Protein AF-A0A286URE5-F1 (afdb_monomer_lite)

Foldseek 3Di:
DDPPPPPPPVFDKFWFFPLLLLLLLLLCPDPVNVVLVVVLVVVVVDPPDPPDDSVVSVVVNLVSSVVSSLVSLVVLLVLLLVLLLLQLLLEDLVVLVVCCVPQNLASLSVLLVPRDGHDPDDDPDPSNSNDGDPSSVVSCVLCVLFPDSAPLSVSLSVCCSPRVVPDDDDSCPSVVSSQVSQVVLQKGKDDPPPPPPDPPPDPVVVVVVVVVVVVVCLVPPSRNDGIIMMWGHPVCVVPDDGVVSVVCVCSNSVTDGDDPDSVDPDAPSSHPPPRSSVVVVVVSVVVVVVVVCVVPPPPDPDPPVVVVVVVPDPPPPVVVVVVVVVVVVVVVVVVPD

pLDDT: mean 78.87, std 17.43, range [42.75, 97.75]

Sequence (337 aa):
MMSSQFSDDIDVTLPVRPEDLLLASVAYNAPEMRSLDSIIAQREQSTAVTPLPVEILLRIRSNLQQELFKSLAEETSRALVEYESTLVEGLCADCYWWNSDIYGQDVWAWVENGYRGPCSCCVVGDNDPRVPSPERQQVLDLYEDFDISSRAQWIRAYISKKYLRSHTKGHKRAWSFVKETLASFGCEHERKTVPPPKAPTDAAGVIADLKKAQTRNGYATASFGAPVIIRQSASVQDAEDADVTLRRLERELAIKPIPTSPCEAVQPSISSEGSAARFVDKIFKRNACEKHFLSQRVPAKNCFECLKLAASYKPITSRTLIVGAISAMYLVARVVF

Secondary structure (DSSP, 8-state):
-------------EEE-HHHHHHHHHHHTSHHHHHHHHHHHHHHH--S--SS-HHHHHHHHHHHHHHHHHHHHHHHHHHHHHHHHHHHHTS-HHHHHHHHHHH-S-HHHHHHTT--SS------STT-TTS--HHHHHHHHHHTTS---SHHHHHHHHHHHHT--SS---TTHHHHHHHHHHHTTTEEEEE---PPPPPPSSHHHHHHHHHHHHHHTTS---TT-SPEEEEE-TTTTTTS-HHHHHHHHHHHHT--PPPS-TT--PPPSS--TT-HHHHHHHHHHHHHHHHHHHH--S-----HHHHHHHHH-----THHHHHHHHHHHHHHTTT--

Organism: NCBI:txid2282107

Radius of gyration: 26.8 Å; chains: 1; bounding box: 51×78×89 Å

Structure (mmCIF, N/CA/C/O backbone):
data_AF-A0A286URE5-F1
#
_entry.id   AF-A0A286URE5-F1
#
loop_
_atom_site.group_PDB
_atom_site.id
_atom_site.type_symbol
_atom_site.label_atom_id
_atom_site.label_alt_id
_atom_site.label_comp_id
_atom_site.label_asym_id
_atom_site.label_entity_id
_atom_site.label_seq_id
_atom_site.pdbx_PDB_ins_code
_atom_site.Cartn_x
_atom_site.Cartn_y
_atom_site.Cartn_z
_atom_site.occupancy
_atom_site.B_iso_or_equiv
_atom_site.auth_seq_id
_atom_site.auth_comp_id
_atom_site.auth_asym_id
_atom_site.auth_atom_id
_atom_site.pdbx_PDB_model_num
ATOM 1 N N . MET A 1 1 ? 0.194 -38.829 40.014 1.00 47.53 1 MET A N 1
ATOM 2 C CA . MET A 1 1 ? -0.019 -38.841 38.553 1.00 47.53 1 MET A CA 1
ATOM 3 C C . MET A 1 1 ? -0.794 -37.583 38.203 1.00 47.53 1 MET A C 1
ATOM 5 O O . MET A 1 1 ? -2.003 -37.559 38.367 1.00 47.53 1 MET A O 1
ATOM 9 N N . MET A 1 2 ? -0.075 -36.505 37.884 1.00 45.12 2 MET A N 1
ATOM 10 C CA . MET A 1 2 ? -0.657 -35.227 37.475 1.00 45.12 2 MET A CA 1
ATOM 11 C C . MET A 1 2 ? -0.758 -35.230 35.955 1.00 45.12 2 MET A C 1
ATOM 13 O O . MET A 1 2 ? 0.261 -35.198 35.268 1.00 45.12 2 MET A O 1
ATOM 17 N N . SER A 1 3 ? -1.981 -35.324 35.447 1.00 49.19 3 SER A N 1
ATOM 18 C CA . SER A 1 3 ? -2.277 -35.124 34.034 1.00 49.19 3 SER A CA 1
ATOM 19 C C . SER A 1 3 ? -2.080 -33.645 33.717 1.00 49.19 3 SER A C 1
ATOM 21 O O . SER A 1 3 ? -2.974 -32.835 33.946 1.00 49.19 3 SER A O 1
ATOM 23 N N . SER A 1 4 ? -0.889 -33.290 33.232 1.00 53.38 4 SER A N 1
ATOM 24 C CA . SER A 1 4 ? -0.666 -32.048 32.496 1.00 53.38 4 SER A CA 1
ATOM 25 C C . SER A 1 4 ? -1.509 -32.142 31.227 1.00 53.38 4 SER A C 1
ATOM 27 O O . SER A 1 4 ? -1.130 -32.782 30.248 1.00 53.38 4 SER A O 1
ATOM 29 N N . GLN A 1 5 ? -2.726 -31.606 31.304 1.00 56.16 5 GLN A N 1
ATOM 30 C CA . GLN A 1 5 ? -3.526 -31.299 30.133 1.00 56.16 5 GLN A CA 1
ATOM 31 C C . GLN A 1 5 ? -2.740 -30.239 29.365 1.00 56.16 5 GLN A C 1
ATOM 33 O O . GLN A 1 5 ? -2.644 -29.094 29.799 1.00 56.16 5 GLN A O 1
ATOM 38 N N . PHE A 1 6 ? -2.108 -30.657 28.270 1.00 53.59 6 PHE A N 1
ATOM 39 C CA . PHE A 1 6 ? -1.723 -29.755 27.198 1.00 53.59 6 PHE A CA 1
ATOM 40 C C . PHE A 1 6 ? -3.028 -29.172 26.661 1.00 53.59 6 PHE A C 1
ATOM 42 O O . PHE A 1 6 ? -3.695 -29.782 25.828 1.00 53.59 6 PHE A O 1
ATOM 49 N N . SER A 1 7 ? -3.447 -28.041 27.222 1.00 55.81 7 SER A N 1
ATOM 50 C CA . SER A 1 7 ? -4.307 -27.132 26.488 1.00 55.81 7 SER A CA 1
ATOM 51 C C . SER A 1 7 ? -3.499 -26.751 25.257 1.00 55.81 7 SER A C 1
ATOM 53 O O . SER A 1 7 ? -2.499 -26.043 25.369 1.00 55.81 7 SER A O 1
ATOM 55 N N . ASP A 1 8 ? -3.859 -27.315 24.107 1.00 59.47 8 ASP A N 1
ATOM 56 C CA . ASP A 1 8 ? -3.481 -26.748 22.822 1.00 59.47 8 ASP A CA 1
ATOM 57 C C . ASP A 1 8 ? -4.128 -25.359 22.787 1.00 59.47 8 ASP A C 1
ATOM 59 O O . ASP A 1 8 ? -5.259 -25.200 22.326 1.00 59.47 8 ASP A O 1
ATOM 63 N N . ASP A 1 9 ? -3.448 -24.371 23.373 1.00 69.19 9 ASP A N 1
ATOM 64 C CA . ASP A 1 9 ? -3.772 -22.963 23.205 1.00 69.19 9 ASP A CA 1
ATOM 65 C C . ASP A 1 9 ? -3.605 -22.685 21.716 1.00 69.19 9 ASP A C 1
ATOM 67 O O . ASP A 1 9 ? -2.500 -22.512 21.194 1.00 69.19 9 ASP A O 1
ATOM 71 N N . ILE A 1 10 ? -4.726 -22.758 21.002 1.00 78.31 10 ILE A N 1
ATOM 72 C CA . ILE A 1 10 ? -4.808 -22.380 19.602 1.00 78.31 10 ILE A CA 1
ATOM 73 C C . ILE A 1 10 ? -4.481 -20.891 19.576 1.00 78.31 10 ILE A C 1
ATOM 75 O O . ILE A 1 10 ? -5.323 -20.063 19.914 1.00 78.31 10 ILE A O 1
ATOM 79 N N . ASP A 1 11 ? -3.241 -20.570 19.213 1.00 85.19 11 ASP A N 1
ATOM 80 C CA . ASP A 1 11 ? -2.759 -19.199 19.095 1.00 85.19 11 ASP A CA 1
ATOM 81 C C . ASP A 1 11 ? -3.619 -18.477 18.046 1.00 85.19 11 ASP A C 1
ATOM 83 O O . ASP A 1 11 ? -3.516 -18.721 16.834 1.00 85.19 11 ASP A O 1
ATOM 87 N N . VAL A 1 12 ? -4.563 -17.661 18.527 1.00 92.50 12 VAL A N 1
ATOM 88 C CA . VAL A 1 12 ? -5.529 -16.965 17.680 1.00 92.50 12 VAL A CA 1
ATOM 89 C C . VAL A 1 12 ? -4.758 -15.906 16.906 1.00 92.50 12 VAL A C 1
ATOM 91 O O . VAL A 1 12 ? -4.250 -14.932 17.461 1.00 92.50 12 VAL A O 1
ATOM 94 N N . THR A 1 13 ? -4.648 -16.114 15.598 1.00 94.44 13 THR A N 1
ATOM 95 C CA . THR A 1 13 ? -3.841 -15.274 14.718 1.00 94.44 13 THR A CA 1
ATOM 96 C C . THR A 1 13 ? -4.650 -14.780 13.533 1.00 94.44 13 THR A C 1
ATOM 98 O O . THR A 1 13 ? -5.506 -15.480 12.995 1.00 94.44 13 THR A O 1
ATOM 101 N N . LEU A 1 14 ? -4.338 -13.561 13.101 1.00 94.44 14 LEU A N 1
ATOM 102 C CA . LEU A 1 14 ? -5.000 -12.888 11.998 1.00 94.44 14 LEU A CA 1
ATOM 103 C C . LEU A 1 14 ? -3.999 -12.646 10.854 1.00 94.44 14 LEU A C 1
ATOM 105 O O . LEU A 1 14 ? -3.171 -11.734 10.946 1.00 94.44 14 LEU A O 1
ATOM 109 N N . PRO A 1 15 ? -4.021 -13.455 9.777 1.00 94.06 15 PRO A N 1
ATOM 110 C CA . PRO A 1 15 ? -3.169 -13.239 8.616 1.00 94.06 15 PRO A CA 1
ATOM 111 C C . PRO A 1 15 ? -3.727 -12.112 7.740 1.00 94.06 15 PRO A C 1
ATOM 113 O O . PRO A 1 15 ? -4.832 -12.209 7.208 1.00 94.06 15 PRO A O 1
ATOM 116 N N . VAL A 1 16 ? -2.937 -11.059 7.541 1.00 93.94 16 VAL A N 1
ATOM 117 C CA . VAL A 1 16 ? -3.326 -9.865 6.775 1.00 93.94 16 VAL A CA 1
ATOM 118 C C . VAL A 1 16 ? -2.275 -9.547 5.726 1.00 93.94 16 VAL A C 1
ATOM 120 O O . VAL A 1 16 ? -1.085 -9.835 5.877 1.00 93.94 16 VAL A O 1
ATOM 123 N N . ARG A 1 17 ? -2.709 -8.930 4.633 1.00 92.62 17 ARG A N 1
ATOM 124 C CA . ARG A 1 17 ? -1.802 -8.437 3.603 1.00 92.62 17 ARG A CA 1
ATOM 125 C C . ARG A 1 17 ? -1.021 -7.216 4.084 1.00 92.62 17 ARG A C 1
ATOM 127 O O . ARG A 1 17 ? -1.605 -6.332 4.714 1.00 92.62 17 ARG A O 1
ATOM 134 N N . PRO A 1 18 ? 0.287 -7.138 3.799 1.00 93.69 18 PRO A N 1
ATOM 135 C CA . PRO A 1 18 ? 1.111 -6.029 4.261 1.00 93.69 18 PRO A CA 1
ATOM 136 C C . PRO A 1 18 ? 0.638 -4.669 3.730 1.00 93.69 18 PRO A C 1
ATOM 138 O O . PRO A 1 18 ? 0.667 -3.691 4.473 1.00 93.69 18 PRO A O 1
ATOM 141 N N . GLU A 1 19 ? 0.202 -4.598 2.475 1.00 94.62 19 GLU A N 1
ATOM 142 C CA . GLU A 1 19 ? -0.320 -3.392 1.832 1.00 94.62 19 GLU A CA 1
ATOM 143 C C . GLU A 1 19 ? -1.625 -2.911 2.468 1.00 94.62 19 GLU A C 1
ATOM 145 O O . GLU A 1 19 ? -1.740 -1.730 2.792 1.00 94.62 19 GLU A O 1
ATOM 150 N N . ASP A 1 20 ? -2.558 -3.825 2.731 1.00 95.50 20 ASP A N 1
ATOM 151 C CA . ASP A 1 20 ? -3.846 -3.498 3.341 1.00 95.50 20 ASP A CA 1
ATOM 152 C C . ASP A 1 20 ? -3.642 -3.004 4.771 1.00 95.50 20 ASP A C 1
ATOM 154 O O . ASP A 1 20 ? -4.184 -1.975 5.159 1.00 95.50 20 ASP A O 1
ATOM 158 N N . LEU A 1 21 ? -2.789 -3.678 5.545 1.00 96.44 21 LEU A N 1
ATOM 159 C CA . LEU A 1 21 ? -2.481 -3.260 6.908 1.00 96.44 21 LEU A CA 1
ATOM 160 C C . LEU A 1 21 ? -1.821 -1.873 6.948 1.00 96.44 21 LEU A C 1
ATOM 162 O O . LEU A 1 21 ? -2.147 -1.050 7.807 1.00 96.44 21 LEU A O 1
ATOM 166 N N . LEU A 1 22 ? -0.904 -1.600 6.016 1.00 95.94 22 LEU A N 1
ATOM 167 C CA . LEU A 1 22 ? -0.254 -0.298 5.891 1.00 95.94 22 LEU A CA 1
ATOM 168 C C . LEU A 1 22 ? -1.265 0.805 5.548 1.00 95.94 22 LEU A C 1
ATOM 170 O O . LEU A 1 22 ? -1.302 1.821 6.242 1.00 95.94 22 LEU A O 1
ATOM 174 N N . LEU A 1 23 ? -2.094 0.608 4.518 1.00 96.81 23 LEU A N 1
ATOM 175 C CA . LEU A 1 23 ? -3.103 1.585 4.097 1.00 96.81 23 LEU A CA 1
ATOM 176 C C . LEU A 1 23 ? -4.184 1.795 5.162 1.00 96.81 23 LEU A C 1
ATOM 178 O O . LEU A 1 23 ? -4.549 2.935 5.437 1.00 96.81 23 LEU A O 1
ATOM 182 N N . ALA A 1 24 ? -4.637 0.728 5.819 1.00 97.69 24 ALA A N 1
ATOM 183 C CA . ALA A 1 24 ? -5.601 0.806 6.912 1.00 97.69 24 ALA A CA 1
ATOM 184 C C . ALA A 1 24 ? -5.052 1.585 8.109 1.00 97.69 24 ALA A C 1
ATOM 186 O O . ALA A 1 24 ? -5.765 2.404 8.687 1.00 97.69 24 ALA A O 1
ATOM 187 N N . SER A 1 25 ? -3.770 1.396 8.437 1.00 97.56 25 SER A N 1
ATOM 188 C CA . SER A 1 25 ? -3.111 2.161 9.501 1.00 97.56 25 SER A CA 1
ATOM 189 C C . SER A 1 25 ? -3.016 3.649 9.156 1.00 97.56 25 SER A C 1
ATOM 191 O O . SER A 1 25 ? -3.179 4.496 10.033 1.00 97.56 25 SER A O 1
ATOM 193 N N . VAL A 1 26 ? -2.770 3.986 7.883 1.00 97.19 26 VAL A N 1
ATOM 194 C CA . VAL A 1 26 ? -2.765 5.381 7.409 1.00 97.19 26 VAL A CA 1
ATOM 195 C C . VAL A 1 26 ? -4.170 5.978 7.476 1.00 97.19 26 VAL A C 1
ATOM 197 O O . VAL A 1 26 ? -4.317 7.063 8.031 1.00 97.19 26 VAL A O 1
ATOM 200 N N . ALA A 1 27 ? -5.187 5.261 6.984 1.00 97.62 27 ALA A N 1
ATOM 201 C CA . ALA A 1 27 ? -6.589 5.679 7.043 1.00 97.62 27 ALA A CA 1
ATOM 202 C C . ALA A 1 27 ? -7.038 5.957 8.484 1.00 97.62 27 ALA A C 1
ATOM 204 O O . ALA A 1 27 ? -7.570 7.026 8.772 1.00 97.62 27 ALA A O 1
ATOM 205 N N . TYR A 1 28 ? -6.718 5.044 9.404 1.00 97.56 28 TYR A N 1
ATOM 206 C CA . TYR A 1 28 ? -7.092 5.144 10.815 1.00 97.56 28 TYR A CA 1
ATOM 207 C C . TYR A 1 28 ? -6.499 6.381 11.498 1.00 97.56 28 TYR A C 1
ATOM 209 O O . TYR A 1 28 ? -7.109 7.008 12.358 1.00 97.56 28 TYR A O 1
ATOM 217 N N . ASN A 1 29 ? -5.288 6.758 11.096 1.00 96.62 29 ASN A N 1
ATOM 218 C CA . ASN A 1 29 ? -4.569 7.901 11.645 1.00 96.62 29 ASN A CA 1
ATOM 219 C C . ASN A 1 29 ? -4.798 9.203 10.868 1.00 96.62 29 ASN A C 1
ATOM 221 O O . ASN A 1 29 ? -4.138 10.204 11.173 1.00 96.62 29 ASN A O 1
ATOM 225 N N . ALA A 1 30 ? -5.680 9.204 9.869 1.00 96.69 30 ALA A N 1
ATOM 226 C CA . ALA A 1 30 ? -5.984 10.395 9.099 1.00 96.69 30 ALA A CA 1
ATOM 227 C C . ALA A 1 30 ? -6.552 11.505 10.012 1.00 96.69 30 ALA A C 1
ATOM 229 O O . ALA A 1 30 ? -7.231 11.204 11.003 1.00 96.69 30 ALA A O 1
ATOM 230 N N . PRO A 1 31 ? -6.279 12.791 9.723 1.00 96.44 31 PRO A N 1
ATOM 231 C CA . PRO A 1 31 ? -6.794 13.907 10.515 1.00 96.44 31 PRO A CA 1
ATOM 232 C C . PRO A 1 31 ? -8.312 13.855 10.720 1.00 96.44 31 PRO A C 1
ATOM 234 O O . PRO A 1 31 ? -8.787 14.123 11.818 1.00 96.44 31 PRO A O 1
ATOM 237 N N . GLU A 1 32 ? -9.055 13.446 9.694 1.00 97.12 32 GLU A N 1
ATOM 238 C CA . GLU A 1 32 ? -10.509 13.314 9.699 1.00 97.12 32 GLU A CA 1
ATOM 239 C C . GLU A 1 32 ? -10.980 12.292 10.742 1.00 97.12 32 GLU A C 1
ATOM 241 O O . GLU A 1 32 ? -11.893 12.581 11.520 1.00 97.12 32 GLU A O 1
ATOM 246 N N . MET A 1 33 ? -10.317 11.131 10.810 1.00 97.44 33 MET A N 1
ATOM 247 C CA . MET A 1 33 ? -10.595 10.099 11.814 1.00 97.44 33 MET A CA 1
ATOM 248 C C . MET A 1 33 ? -10.285 10.602 13.222 1.00 97.44 33 MET A C 1
ATOM 250 O O . MET A 1 33 ? -11.126 10.503 14.109 1.00 97.44 33 MET A O 1
ATOM 254 N N . ARG A 1 34 ? -9.129 11.246 13.421 1.00 96.38 34 ARG A N 1
ATOM 255 C CA . ARG A 1 34 ? -8.737 11.791 14.733 1.00 96.38 34 ARG A CA 1
ATOM 256 C C . ARG A 1 34 ? -9.673 12.891 15.223 1.00 96.38 34 ARG A C 1
ATOM 258 O O . ARG A 1 34 ? -9.966 12.966 16.415 1.00 96.38 34 ARG A O 1
ATOM 265 N N . SER A 1 35 ? -10.134 13.758 14.325 1.00 96.50 35 SER A N 1
ATOM 266 C CA . SER A 1 35 ? -11.122 14.783 14.658 1.00 96.50 35 SER A CA 1
ATOM 267 C C . SER A 1 35 ? -12.442 14.154 15.094 1.00 96.50 35 SER A C 1
ATOM 269 O O . SER A 1 35 ? -13.015 14.587 16.092 1.00 96.50 35 SER A O 1
ATOM 271 N N . LEU A 1 36 ? -12.900 13.112 14.397 1.00 96.06 36 LEU A N 1
ATOM 272 C CA . LEU A 1 36 ? -14.112 12.391 14.773 1.00 96.06 36 LEU A CA 1
ATOM 273 C C . LEU A 1 36 ? -13.957 11.664 16.118 1.00 96.06 36 LEU A C 1
ATOM 275 O O . LEU A 1 36 ? -14.841 11.769 16.966 1.00 96.06 36 LEU A O 1
ATOM 279 N N . ASP A 1 37 ? -12.818 11.013 16.350 1.00 95.62 37 ASP A N 1
ATOM 280 C CA . ASP A 1 37 ? -12.490 10.362 17.624 1.00 95.62 37 ASP A CA 1
ATOM 281 C C . ASP A 1 37 ? -12.472 11.366 18.781 1.00 95.62 37 ASP A C 1
ATOM 283 O O . ASP A 1 37 ? -13.003 11.095 19.857 1.00 95.62 37 ASP A O 1
ATOM 287 N N . SER A 1 38 ? -11.931 12.566 18.552 1.00 94.56 38 SER A N 1
ATOM 288 C CA . SER A 1 38 ? -11.936 13.639 19.547 1.00 94.56 38 SER A CA 1
ATOM 289 C C . SER A 1 38 ? -13.355 14.100 19.895 1.00 94.56 38 SER A C 1
ATOM 291 O O . SER A 1 38 ? -13.650 14.300 21.073 1.00 94.56 38 SER A O 1
ATOM 293 N N . ILE A 1 39 ? -14.247 14.215 18.905 1.00 93.00 39 ILE A N 1
ATOM 294 C CA . ILE A 1 39 ? -15.662 14.561 19.126 1.00 93.00 39 ILE A CA 1
ATOM 295 C C . ILE A 1 39 ? -16.368 13.470 19.943 1.00 93.00 39 ILE A C 1
ATOM 297 O O . ILE A 1 39 ? -17.137 13.785 20.854 1.00 93.00 39 ILE A O 1
ATOM 301 N N . ILE A 1 40 ? -16.100 12.195 19.643 1.00 92.88 40 ILE A N 1
ATOM 302 C CA . ILE A 1 40 ? -16.663 11.058 20.384 1.00 92.88 40 ILE A CA 1
ATOM 303 C C . ILE A 1 40 ? -16.182 11.087 21.843 1.00 92.88 40 ILE A C 1
ATOM 305 O O . ILE A 1 40 ? -17.010 11.047 22.751 1.00 92.88 40 ILE A O 1
ATOM 309 N N . ALA A 1 41 ? -14.879 11.261 22.078 1.00 91.88 41 ALA A N 1
ATOM 310 C CA . ALA A 1 41 ? -14.302 11.298 23.423 1.00 91.88 41 ALA A CA 1
ATOM 311 C C . ALA A 1 41 ? -14.786 12.500 24.259 1.00 91.88 41 ALA A C 1
ATOM 313 O O . ALA A 1 41 ? -15.075 12.364 25.447 1.00 91.88 41 ALA A O 1
ATOM 314 N N . GLN A 1 42 ? -14.920 13.686 23.652 1.00 90.75 42 GLN A N 1
ATOM 315 C CA . GLN A 1 42 ? -15.430 14.878 24.345 1.00 90.75 42 GLN A CA 1
ATOM 316 C C . GLN A 1 42 ? -16.869 14.698 24.834 1.00 90.75 42 GLN A C 1
ATOM 318 O O . GLN A 1 42 ? -17.238 15.238 25.876 1.00 90.75 42 GLN A O 1
ATOM 323 N N . ARG A 1 43 ? -17.684 13.930 24.108 1.00 86.56 43 ARG A N 1
ATOM 324 C CA . ARG A 1 43 ? -19.061 13.640 24.505 1.00 86.56 43 ARG A CA 1
ATOM 325 C C . ARG A 1 43 ? -19.142 12.753 25.742 1.00 86.56 43 ARG A C 1
ATOM 327 O O . ARG A 1 43 ? -20.023 12.952 26.566 1.00 86.56 43 ARG A O 1
ATOM 334 N N . GLU A 1 44 ? -18.249 11.781 25.879 1.00 84.62 44 GLU A N 1
ATOM 335 C CA . GLU A 1 44 ? -18.219 10.925 27.072 1.00 84.62 44 GLU A CA 1
ATOM 336 C C . GLU A 1 44 ? -17.922 11.739 28.340 1.00 84.62 44 GLU A C 1
ATOM 338 O O . GLU A 1 44 ? -18.393 11.408 29.425 1.00 84.62 44 GLU A O 1
ATOM 343 N N . GLN A 1 45 ? -17.176 12.837 28.189 1.00 86.94 45 GLN A N 1
ATOM 344 C CA . GLN A 1 45 ? -16.761 13.713 29.285 1.00 86.94 45 GLN A CA 1
ATOM 345 C C . GLN A 1 45 ? -17.726 14.879 29.534 1.00 86.94 45 GLN A C 1
ATOM 347 O O . GLN A 1 45 ? -17.772 15.413 30.642 1.00 86.94 45 GLN A O 1
ATOM 352 N N . SER A 1 46 ? -18.480 15.301 28.518 1.00 82.00 46 SER A N 1
ATOM 353 C CA . SER A 1 46 ? -19.326 16.491 28.569 1.00 82.00 46 SER A CA 1
ATOM 354 C C . SER A 1 46 ? -20.799 16.140 28.406 1.00 82.00 46 SER A C 1
ATOM 356 O O . SER A 1 46 ? -21.215 15.548 27.415 1.00 82.00 46 SER A O 1
ATOM 358 N N . THR A 1 47 ? -21.629 16.610 29.338 1.00 74.06 47 THR A N 1
ATOM 359 C CA . THR A 1 47 ? -23.096 16.573 29.210 1.00 74.06 47 THR A CA 1
ATOM 360 C C . THR A 1 47 ? -23.624 17.551 28.153 1.00 74.06 47 THR A C 1
ATOM 362 O O . THR A 1 47 ? -24.829 17.582 27.894 1.00 74.06 47 THR A O 1
ATOM 365 N N . ALA A 1 48 ? -22.749 18.353 27.529 1.00 69.00 48 ALA A N 1
ATOM 366 C CA . ALA A 1 48 ? -23.121 19.240 26.438 1.00 69.00 48 ALA A CA 1
ATOM 367 C C . ALA A 1 48 ? -23.566 18.420 25.219 1.00 69.00 48 ALA A C 1
ATOM 369 O O . ALA A 1 48 ? -22.827 17.604 24.667 1.00 69.00 48 ALA A O 1
ATOM 370 N N . VAL A 1 49 ? -24.812 18.654 24.815 1.00 65.00 49 VAL A N 1
ATOM 371 C CA . VAL A 1 49 ? -25.525 17.906 23.782 1.00 65.00 49 VAL A CA 1
ATOM 372 C C . VAL A 1 49 ? -24.854 18.115 22.424 1.00 65.00 49 VAL A C 1
ATOM 374 O O . VAL A 1 49 ? -25.138 19.076 21.712 1.00 65.00 49 VAL A O 1
ATOM 377 N N . THR A 1 50 ? -23.988 17.187 22.020 1.00 68.38 50 THR A N 1
ATOM 378 C CA . THR A 1 50 ? -23.809 16.931 20.589 1.00 68.38 50 THR A CA 1
ATOM 379 C C . THR A 1 50 ? -25.136 16.376 20.054 1.00 68.38 50 THR A C 1
ATOM 381 O O . THR A 1 50 ? -25.727 15.495 20.681 1.00 68.38 50 THR A O 1
ATOM 384 N N . PRO A 1 51 ? -25.657 16.885 18.923 1.00 79.62 51 PRO A N 1
ATOM 385 C CA . PRO A 1 51 ? -27.029 16.595 18.494 1.00 79.62 51 PRO A CA 1
ATOM 386 C C . PRO A 1 51 ? -27.240 15.160 17.984 1.00 79.62 51 PRO A C 1
ATOM 388 O O . PRO A 1 51 ? -28.377 14.733 17.807 1.00 79.62 51 PRO A O 1
ATOM 391 N N . LEU A 1 52 ? -26.170 14.406 17.723 1.00 89.50 52 LEU A N 1
ATOM 392 C CA . LEU A 1 52 ? -26.248 13.050 17.174 1.00 89.50 52 LEU A CA 1
ATOM 393 C C . LEU A 1 52 ? -26.115 12.011 18.289 1.00 89.50 52 LEU A C 1
ATOM 395 O O . LEU A 1 52 ? -25.310 12.246 19.174 1.00 89.50 52 LEU A O 1
ATOM 399 N N . PRO A 1 53 ? -26.813 10.863 18.276 1.00 91.56 53 PRO A N 1
ATOM 400 C CA . PRO A 1 53 ? -26.546 9.711 19.158 1.00 91.56 53 PRO A CA 1
ATOM 401 C C . PRO A 1 53 ? -25.157 9.077 18.936 1.00 91.56 53 PRO A C 1
ATOM 403 O O . PRO A 1 53 ? -24.564 9.253 17.870 1.00 91.56 53 PRO A O 1
ATOM 406 N N . VAL A 1 54 ? -24.610 8.362 19.929 1.00 90.62 54 VAL A N 1
ATOM 407 C CA . VAL A 1 54 ? -23.239 7.803 19.858 1.00 90.62 54 VAL A CA 1
ATOM 408 C C . VAL A 1 54 ? -23.151 6.686 18.823 1.00 90.62 54 VAL A C 1
ATOM 410 O O . VAL A 1 54 ? -22.176 6.585 18.087 1.00 90.62 54 VAL A O 1
ATOM 413 N N . GLU A 1 55 ? -24.227 5.923 18.671 1.00 93.62 55 GLU A N 1
ATOM 414 C CA . GLU A 1 55 ? -24.374 4.853 17.691 1.00 93.62 55 GLU A CA 1
ATOM 415 C C . GLU A 1 55 ? -24.246 5.395 16.263 1.00 93.62 55 GLU A C 1
ATOM 417 O O . GLU A 1 55 ? -23.649 4.758 15.394 1.00 93.62 55 GLU A O 1
ATOM 422 N N . ILE A 1 56 ? -24.765 6.605 16.024 1.00 95.50 56 ILE A N 1
ATOM 423 C CA . ILE A 1 56 ? -24.644 7.284 14.732 1.00 95.50 56 ILE A CA 1
ATOM 424 C C . ILE A 1 56 ? -23.200 7.728 14.497 1.00 95.50 56 ILE A C 1
ATOM 426 O O . ILE A 1 56 ? -22.687 7.526 13.399 1.00 95.50 56 ILE A O 1
ATOM 430 N N . LEU A 1 57 ? -22.517 8.263 15.515 1.00 94.38 57 LEU A N 1
ATOM 431 C CA . LEU A 1 57 ? -21.106 8.650 15.404 1.00 94.38 57 LEU A CA 1
ATOM 432 C C . LEU A 1 57 ? -20.202 7.443 15.123 1.00 94.38 57 LEU A C 1
ATOM 434 O O . LEU A 1 57 ? -19.362 7.514 14.230 1.00 94.38 57 LEU A O 1
ATOM 438 N N . LEU A 1 58 ? -20.415 6.316 15.807 1.00 94.25 58 LEU A N 1
ATOM 439 C CA . LEU A 1 58 ? -19.667 5.077 15.564 1.00 94.25 58 LEU A CA 1
ATOM 440 C C . LEU A 1 58 ? -19.917 4.521 14.156 1.00 94.25 58 LEU A C 1
ATOM 442 O O . LEU A 1 58 ? -18.991 4.041 13.501 1.00 94.25 58 LEU A O 1
ATOM 446 N N . ARG A 1 59 ? -21.151 4.630 13.647 1.00 96.06 59 ARG A N 1
ATOM 447 C CA . ARG A 1 59 ? -21.472 4.237 12.268 1.00 96.06 59 ARG A CA 1
ATOM 448 C C . ARG A 1 59 ? -20.814 5.155 11.238 1.00 96.06 59 ARG A C 1
ATOM 450 O O . ARG A 1 59 ? -20.284 4.659 10.248 1.00 96.06 59 ARG A O 1
ATOM 457 N N . ILE A 1 60 ? -20.821 6.470 11.474 1.00 96.38 60 ILE A N 1
ATOM 458 C CA . ILE A 1 60 ? -20.103 7.445 10.638 1.00 96.38 60 ILE A CA 1
ATOM 459 C C . ILE A 1 60 ? -18.613 7.110 10.628 1.00 96.38 60 ILE A C 1
ATOM 461 O O . ILE A 1 60 ? -18.021 7.049 9.558 1.00 96.38 60 ILE A O 1
ATOM 465 N N . ARG A 1 61 ? -18.032 6.825 11.795 1.00 96.62 61 ARG A N 1
ATOM 466 C CA . ARG A 1 61 ? -16.622 6.470 11.955 1.00 96.62 61 ARG A CA 1
ATOM 467 C C . ARG A 1 61 ? -16.235 5.219 11.169 1.00 96.62 61 ARG A C 1
ATOM 469 O O . ARG A 1 61 ? -15.268 5.252 10.417 1.00 96.62 61 ARG A O 1
ATOM 476 N N . SER A 1 62 ? -17.022 4.148 11.274 1.00 96.31 62 SER A N 1
ATOM 477 C CA . SER A 1 62 ? -16.780 2.912 10.516 1.00 96.31 62 SER A CA 1
ATOM 478 C C . SER A 1 62 ? -16.867 3.130 8.998 1.00 96.31 62 SER A C 1
ATOM 480 O O . SER A 1 62 ? -15.998 2.666 8.261 1.00 96.31 62 SER A O 1
ATOM 482 N N . ASN A 1 63 ? -17.867 3.883 8.526 1.00 97.31 63 ASN A N 1
ATOM 483 C CA . ASN A 1 63 ? -17.995 4.213 7.103 1.00 97.31 63 ASN A CA 1
ATOM 484 C C . ASN A 1 63 ? -16.855 5.123 6.620 1.00 97.31 63 ASN A C 1
ATOM 486 O O . ASN A 1 63 ? -16.324 4.913 5.534 1.00 97.31 63 ASN A O 1
ATOM 490 N N . LEU A 1 64 ? -16.459 6.113 7.426 1.00 97.38 64 LEU A N 1
ATOM 491 C CA . LEU A 1 64 ? -15.362 7.025 7.112 1.00 97.38 64 LEU A CA 1
ATOM 492 C C . LEU A 1 64 ? -14.047 6.259 6.950 1.00 97.38 64 LEU A C 1
ATOM 494 O O . LEU A 1 64 ? -13.345 6.474 5.967 1.00 97.38 64 LEU A O 1
ATOM 498 N N . GLN A 1 65 ? -13.751 5.320 7.852 1.00 97.50 65 GLN A N 1
ATOM 499 C CA . GLN A 1 65 ? -12.576 4.457 7.736 1.00 97.50 65 GLN A CA 1
ATOM 500 C C . GLN A 1 65 ? -12.571 3.669 6.418 1.00 97.50 65 GLN A C 1
ATOM 502 O O . GLN A 1 65 ? -11.543 3.608 5.744 1.00 97.50 65 GLN A O 1
ATOM 507 N N . GLN A 1 66 ? -13.708 3.080 6.031 1.00 96.62 66 GLN A N 1
ATOM 508 C CA . GLN A 1 66 ? -13.821 2.322 4.780 1.00 96.62 66 GLN A CA 1
ATOM 509 C C . GLN A 1 66 ? -13.606 3.207 3.546 1.00 96.62 66 GLN A C 1
ATOM 511 O O . GLN A 1 66 ? -12.868 2.822 2.638 1.00 96.62 66 GLN A O 1
ATOM 516 N N . GLU A 1 67 ? -14.207 4.399 3.517 1.00 97.75 67 GLU A N 1
ATOM 517 C CA . GLU A 1 67 ? -14.054 5.347 2.407 1.00 97.75 67 GLU A CA 1
ATOM 518 C C . GLU A 1 67 ? -12.627 5.905 2.316 1.00 97.75 67 GLU A C 1
ATOM 520 O O . GLU A 1 67 ? -12.064 5.987 1.223 1.00 97.75 67 GLU A O 1
ATOM 525 N N . LEU A 1 68 ? -11.994 6.220 3.451 1.00 97.50 68 LEU A N 1
ATOM 526 C CA . LEU A 1 68 ? -10.593 6.647 3.488 1.00 97.50 68 LEU A CA 1
ATOM 527 C C . LEU A 1 68 ? -9.662 5.536 3.005 1.00 97.50 68 LEU A C 1
ATOM 529 O O . LEU A 1 68 ? -8.805 5.788 2.160 1.00 97.50 68 LEU A O 1
ATOM 533 N N . PHE A 1 69 ? -9.851 4.304 3.483 1.00 96.75 69 PHE A N 1
ATOM 534 C CA . PHE A 1 69 ? -9.079 3.151 3.023 1.00 96.75 69 PHE A CA 1
ATOM 535 C C . PHE A 1 69 ? -9.204 2.960 1.508 1.00 96.75 69 PHE A C 1
ATOM 537 O O . PHE A 1 69 ? -8.195 2.824 0.815 1.00 96.75 69 PHE A O 1
ATOM 544 N N . LYS A 1 70 ? -10.432 3.000 0.980 1.00 95.69 70 LYS A N 1
ATOM 545 C CA . LYS A 1 70 ? -10.703 2.852 -0.452 1.00 95.69 70 LYS A CA 1
ATOM 546 C C . LYS A 1 70 ? -10.048 3.965 -1.274 1.00 95.69 70 LYS A C 1
ATOM 548 O O . LYS A 1 70 ? -9.353 3.673 -2.243 1.00 95.69 70 LYS A O 1
ATOM 553 N N . SER A 1 71 ? -10.213 5.221 -0.861 1.00 96.81 71 SER A N 1
ATOM 554 C CA . SER A 1 71 ? -9.599 6.381 -1.518 1.00 96.81 71 SER A CA 1
ATOM 555 C C . SER A 1 71 ? -8.070 6.276 -1.546 1.00 96.81 71 SER A C 1
ATOM 557 O O . SER A 1 71 ? -7.446 6.457 -2.595 1.00 96.81 71 SER A O 1
ATOM 559 N N . LEU A 1 72 ? -7.456 5.885 -0.423 1.00 96.44 72 LEU A N 1
ATOM 560 C CA . LEU A 1 72 ? -6.014 5.653 -0.332 1.00 96.44 72 LEU A CA 1
ATOM 561 C C . LEU A 1 72 ? -5.556 4.499 -1.228 1.00 96.44 72 LEU A C 1
ATOM 563 O O . LEU A 1 72 ? -4.498 4.602 -1.850 1.00 96.44 72 LEU A O 1
ATOM 567 N N . ALA A 1 73 ? -6.328 3.415 -1.327 1.00 95.50 73 ALA A N 1
ATOM 568 C CA . ALA A 1 73 ? -6.018 2.298 -2.214 1.00 95.50 73 ALA A CA 1
ATOM 569 C C . ALA A 1 73 ? -6.061 2.721 -3.693 1.00 95.50 73 ALA A C 1
ATOM 571 O O . ALA A 1 73 ? -5.126 2.426 -4.438 1.00 95.50 73 ALA A O 1
ATOM 572 N N . GLU A 1 74 ? -7.079 3.479 -4.110 1.00 94.62 74 GLU A N 1
ATOM 573 C CA . GLU A 1 74 ? -7.199 4.025 -5.471 1.00 94.62 74 GLU A CA 1
ATOM 574 C C . GLU A 1 74 ? -6.075 5.023 -5.796 1.00 94.62 74 GLU A C 1
ATOM 576 O O . GLU A 1 74 ? -5.494 5.008 -6.886 1.00 94.62 74 GLU A O 1
ATOM 581 N N . GLU A 1 75 ? -5.730 5.898 -4.851 1.00 95.88 75 GLU A N 1
ATOM 582 C CA . GLU A 1 75 ? -4.625 6.847 -4.981 1.00 95.88 75 GLU A CA 1
ATOM 583 C C . GLU A 1 75 ? -3.267 6.139 -5.072 1.00 95.88 75 GLU A C 1
ATOM 585 O O . GLU A 1 75 ? -2.442 6.472 -5.928 1.00 95.88 75 GLU A O 1
ATOM 590 N N . THR A 1 76 ? -3.053 5.124 -4.235 1.00 95.88 76 THR A N 1
ATOM 591 C CA . THR A 1 76 ? -1.841 4.302 -4.261 1.00 95.88 76 THR A CA 1
ATOM 592 C C . THR A 1 76 ? -1.757 3.509 -5.561 1.00 95.88 76 THR A C 1
ATOM 594 O O . THR A 1 76 ? -0.691 3.444 -6.163 1.00 95.88 76 THR A O 1
ATOM 597 N N . SER A 1 77 ? -2.872 2.967 -6.055 1.00 93.81 77 SER A N 1
ATOM 598 C CA . SER A 1 77 ? -2.914 2.252 -7.332 1.00 93.81 77 SER A CA 1
ATOM 599 C C . SER A 1 77 ? -2.532 3.149 -8.507 1.00 93.81 77 SER A C 1
ATOM 601 O O . SER A 1 77 ? -1.767 2.730 -9.371 1.00 93.81 77 SER A O 1
ATOM 603 N N . ARG A 1 78 ? -3.024 4.394 -8.548 1.00 93.25 78 ARG A N 1
ATOM 604 C CA . ARG A 1 78 ? -2.645 5.355 -9.598 1.00 93.25 78 ARG A CA 1
ATOM 605 C C . ARG A 1 78 ? -1.161 5.703 -9.540 1.00 93.25 78 ARG A C 1
ATOM 607 O O . ARG A 1 78 ? -0.495 5.669 -10.569 1.00 93.25 78 ARG A O 1
ATOM 614 N N . ALA A 1 79 ? -0.641 5.964 -8.343 1.00 94.31 79 ALA A N 1
ATOM 615 C CA . ALA A 1 79 ? 0.778 6.247 -8.157 1.00 94.31 79 ALA A CA 1
ATOM 616 C C . ALA A 1 79 ? 1.674 5.047 -8.508 1.00 94.31 79 ALA A C 1
ATOM 618 O O . ALA A 1 79 ? 2.785 5.232 -8.997 1.00 94.31 79 ALA A O 1
ATOM 619 N N . LEU A 1 80 ? 1.199 3.817 -8.282 1.00 94.12 80 LEU A N 1
ATOM 620 C CA . LEU A 1 80 ? 1.910 2.606 -8.690 1.00 94.12 80 LEU A CA 1
ATOM 621 C C . LEU A 1 80 ? 2.029 2.536 -10.211 1.00 94.12 80 LEU A C 1
ATOM 623 O O . LEU A 1 80 ? 3.122 2.314 -10.720 1.00 94.12 80 LEU A O 1
ATOM 627 N N . VAL A 1 81 ? 0.929 2.771 -10.929 1.00 91.81 81 VAL A N 1
ATOM 628 C CA . VAL A 1 81 ? 0.919 2.773 -12.399 1.00 91.81 81 VAL A CA 1
ATOM 629 C C . VAL A 1 81 ? 1.833 3.864 -12.960 1.00 91.81 81 VAL A C 1
ATOM 631 O O . VAL A 1 81 ? 2.563 3.604 -13.911 1.00 91.81 81 VAL A O 1
ATOM 634 N N . GLU A 1 82 ? 1.837 5.055 -12.360 1.00 92.25 82 GLU A N 1
ATOM 635 C CA . GLU A 1 82 ? 2.728 6.163 -12.739 1.00 92.25 82 GLU A CA 1
ATOM 636 C C . GLU A 1 82 ? 4.211 5.829 -12.503 1.00 92.25 82 GLU A C 1
ATOM 638 O O . GLU A 1 82 ? 5.076 6.111 -13.336 1.00 92.25 82 GLU A O 1
ATOM 643 N N . TYR A 1 83 ? 4.527 5.179 -11.383 1.00 93.56 83 TYR A N 1
ATOM 644 C CA . TYR A 1 83 ? 5.887 4.720 -11.116 1.00 93.56 83 TYR A CA 1
ATOM 645 C C . TYR A 1 83 ? 6.312 3.610 -12.088 1.00 93.56 83 TYR A C 1
ATOM 647 O O . TYR A 1 83 ? 7.415 3.641 -12.633 1.00 93.56 83 TYR A O 1
ATOM 655 N N . GLU A 1 84 ? 5.431 2.647 -12.362 1.00 92.50 84 GLU A N 1
ATOM 656 C CA . GLU A 1 84 ? 5.681 1.598 -13.350 1.00 92.50 84 GLU A CA 1
ATOM 657 C C . GLU A 1 84 ? 5.874 2.185 -14.756 1.00 92.50 84 GLU A C 1
ATOM 659 O O . GLU A 1 84 ? 6.808 1.786 -15.448 1.00 92.50 84 GLU A O 1
ATOM 664 N N . SER A 1 85 ? 5.071 3.165 -15.186 1.00 89.88 85 SER A N 1
ATOM 665 C CA . SER A 1 85 ? 5.261 3.812 -16.492 1.00 89.88 85 SER A CA 1
ATOM 666 C C . SER A 1 85 ? 6.600 4.543 -16.569 1.00 89.88 85 SER A C 1
ATOM 668 O O . SER A 1 85 ? 7.325 4.374 -17.545 1.00 89.88 85 SER A O 1
ATOM 670 N N . THR A 1 86 ? 6.982 5.250 -15.503 1.00 90.50 86 THR A N 1
ATOM 671 C CA . THR A 1 86 ? 8.282 5.933 -15.354 1.00 90.50 86 THR A CA 1
ATOM 672 C C . THR A 1 86 ? 9.461 4.963 -15.516 1.00 90.50 86 THR A C 1
ATOM 674 O O . THR A 1 86 ? 10.477 5.301 -16.134 1.00 90.50 86 THR A O 1
ATOM 677 N N . LEU A 1 87 ? 9.337 3.740 -14.987 1.00 90.69 87 LEU A N 1
ATOM 678 C CA . LEU A 1 87 ? 10.340 2.686 -15.153 1.00 90.69 87 LEU A CA 1
ATOM 679 C C . LEU A 1 87 ? 10.424 2.197 -16.598 1.00 90.69 87 LEU A C 1
ATOM 681 O O . LEU A 1 87 ? 11.526 2.004 -17.112 1.00 90.69 87 LEU A O 1
ATOM 685 N N . VAL A 1 88 ? 9.284 1.988 -17.254 1.00 90.00 88 VAL A N 1
ATOM 686 C CA . VAL A 1 88 ? 9.246 1.440 -18.614 1.00 90.00 88 VAL A CA 1
ATOM 687 C C . VAL A 1 88 ? 9.660 2.480 -19.661 1.00 90.00 88 VAL A C 1
ATOM 689 O O . VAL A 1 88 ? 10.344 2.134 -20.621 1.00 90.00 88 VAL A O 1
ATOM 692 N N . GLU A 1 89 ? 9.333 3.757 -19.464 1.00 86.38 89 GLU A N 1
ATOM 693 C CA . GLU A 1 89 ? 9.778 4.866 -20.324 1.00 86.38 89 GLU A CA 1
ATOM 694 C C . GLU A 1 89 ? 11.308 4.992 -20.406 1.00 86.38 89 GLU A C 1
ATOM 696 O O . GLU A 1 89 ? 11.836 5.542 -21.369 1.00 86.38 89 GLU A O 1
ATOM 701 N N . GLY A 1 90 ? 12.039 4.450 -19.426 1.00 85.50 90 GLY A N 1
ATOM 702 C CA . GLY A 1 90 ? 13.501 4.370 -19.455 1.00 85.50 90 GLY A CA 1
ATOM 703 C C . GLY A 1 90 ? 14.085 3.349 -20.425 1.00 85.50 90 GLY A C 1
ATOM 704 O O . GLY A 1 90 ? 15.305 3.312 -20.604 1.00 85.50 90 GLY A O 1
ATOM 705 N N . LEU A 1 91 ? 13.254 2.511 -21.039 1.00 87.81 91 LEU A N 1
ATOM 706 C CA . LEU A 1 91 ? 13.693 1.461 -21.945 1.00 87.81 91 LEU A CA 1
ATOM 707 C C . LEU A 1 91 ? 13.582 1.899 -23.403 1.00 87.81 91 LEU A C 1
ATOM 709 O O . LEU A 1 91 ? 12.624 2.544 -23.821 1.00 87.81 91 LEU A O 1
ATOM 713 N N . CYS A 1 92 ? 14.541 1.471 -24.221 1.00 86.38 92 CYS A N 1
ATOM 714 C CA . CYS A 1 92 ? 14.328 1.424 -25.660 1.00 86.38 92 CYS A CA 1
ATOM 715 C C . CYS A 1 92 ? 13.360 0.277 -26.008 1.00 86.38 92 CYS A C 1
ATOM 717 O O . CYS A 1 92 ? 13.158 -0.648 -25.217 1.00 86.38 92 CYS A O 1
ATOM 719 N N . ALA A 1 93 ? 12.793 0.313 -27.217 1.00 84.19 93 ALA A N 1
ATOM 720 C CA . ALA A 1 93 ? 11.844 -0.704 -27.669 1.00 84.19 93 ALA A CA 1
ATOM 721 C C . ALA A 1 93 ? 12.425 -2.128 -27.588 1.00 84.19 93 ALA A C 1
ATOM 723 O O . ALA A 1 93 ? 11.747 -3.033 -27.113 1.00 84.19 93 ALA A O 1
ATOM 724 N N . ASP A 1 94 ? 13.685 -2.322 -27.985 1.00 86.00 94 ASP A N 1
ATOM 725 C CA . ASP A 1 94 ? 14.318 -3.646 -27.984 1.00 86.00 94 ASP A CA 1
ATOM 726 C C . ASP A 1 94 ? 14.501 -4.186 -26.559 1.00 86.00 94 ASP A C 1
ATOM 728 O O . ASP A 1 94 ? 14.191 -5.346 -26.291 1.00 86.00 94 ASP A O 1
ATOM 732 N N . CYS A 1 95 ? 14.932 -3.342 -25.613 1.00 89.38 95 CYS A N 1
ATOM 733 C CA . CYS A 1 95 ? 15.034 -3.731 -24.207 1.00 89.38 95 CYS A CA 1
ATOM 734 C C . CYS A 1 95 ? 13.666 -3.999 -23.578 1.00 89.38 95 CYS A C 1
ATOM 736 O O . CYS A 1 95 ? 13.559 -4.894 -22.743 1.00 89.38 95 CYS A O 1
ATOM 738 N N . TYR A 1 96 ? 12.632 -3.244 -23.956 1.00 88.75 96 TYR A N 1
ATOM 739 C CA . TYR A 1 96 ? 11.266 -3.504 -23.510 1.00 88.75 96 TYR A CA 1
ATOM 740 C C . TYR A 1 96 ? 10.800 -4.898 -23.946 1.00 88.75 96 TYR A C 1
ATOM 742 O O . TYR A 1 96 ? 10.390 -5.695 -23.102 1.00 88.75 96 TYR A O 1
ATOM 750 N N . TRP A 1 97 ? 10.922 -5.216 -25.240 1.00 88.00 97 TRP A N 1
ATOM 751 C CA . TRP A 1 97 ? 10.534 -6.522 -25.778 1.00 88.00 97 TRP A CA 1
ATOM 752 C C . TRP A 1 97 ? 11.331 -7.653 -25.148 1.00 88.00 97 TRP A C 1
ATOM 754 O O . TRP A 1 97 ? 10.745 -8.628 -24.693 1.00 88.00 97 TRP A O 1
ATOM 764 N N . TRP A 1 98 ? 12.646 -7.481 -25.023 1.00 90.19 98 TRP A N 1
ATOM 765 C CA . TRP A 1 98 ? 13.494 -8.476 -24.383 1.00 90.19 98 TRP A CA 1
ATOM 766 C C . TRP A 1 98 ? 13.068 -8.756 -22.934 1.00 90.19 98 TRP A C 1
ATOM 768 O O . TRP A 1 98 ? 12.898 -9.914 -22.565 1.00 90.19 98 TRP A O 1
ATOM 778 N N . ASN A 1 99 ? 12.829 -7.723 -22.115 1.00 89.56 99 ASN A N 1
ATOM 779 C CA . ASN A 1 99 ? 12.379 -7.936 -20.735 1.00 89.56 99 ASN A CA 1
ATOM 780 C C . ASN A 1 99 ? 10.983 -8.575 -20.684 1.00 89.56 99 ASN A C 1
ATOM 782 O O . ASN A 1 99 ? 10.758 -9.486 -19.888 1.00 89.56 99 ASN A O 1
ATOM 786 N N . SER A 1 100 ? 10.070 -8.142 -21.558 1.00 88.75 100 SER A N 1
ATOM 787 C CA . SER A 1 100 ? 8.728 -8.718 -21.660 1.00 88.75 100 SER A CA 1
ATOM 788 C C . SER A 1 100 ? 8.757 -10.199 -22.049 1.00 88.75 100 SER A C 1
ATOM 790 O O . SER A 1 100 ? 7.975 -10.982 -21.512 1.00 88.75 100 SER A O 1
ATOM 792 N N . ASP A 1 101 ? 9.642 -10.592 -22.962 1.00 87.81 101 ASP A N 1
ATOM 793 C CA . ASP A 1 101 ? 9.750 -11.971 -23.444 1.00 87.81 101 ASP A CA 1
ATOM 794 C C . ASP A 1 101 ? 10.439 -12.887 -22.421 1.00 87.81 101 ASP A C 1
ATOM 796 O O . ASP A 1 101 ? 10.051 -14.046 -22.269 1.00 87.81 101 ASP A O 1
ATOM 800 N N . ILE A 1 102 ? 11.444 -12.377 -21.699 1.00 89.25 102 ILE A N 1
ATOM 801 C CA . ILE A 1 102 ? 12.233 -13.163 -20.736 1.00 89.25 102 ILE A CA 1
ATOM 802 C C . ILE A 1 102 ? 11.549 -13.270 -19.371 1.00 89.25 102 ILE A C 1
ATOM 804 O O . ILE A 1 102 ? 11.509 -14.351 -18.783 1.00 89.25 102 ILE A O 1
ATOM 808 N N . TYR A 1 103 ? 11.022 -12.162 -18.853 1.00 86.25 103 TYR A N 1
ATOM 809 C CA . TYR A 1 103 ? 10.489 -12.077 -17.490 1.00 86.25 103 TYR A CA 1
ATOM 810 C C . TYR A 1 103 ? 8.961 -11.936 -17.444 1.00 86.25 103 TYR A C 1
ATOM 812 O O . TYR A 1 103 ? 8.371 -12.001 -16.365 1.00 86.25 103 TYR A O 1
ATOM 820 N N . GLY A 1 104 ? 8.305 -11.764 -18.594 1.00 88.69 104 GLY A N 1
ATOM 821 C CA . GLY A 1 104 ? 6.866 -11.534 -18.694 1.00 88.69 104 GLY A CA 1
ATOM 822 C C . GLY A 1 104 ? 6.483 -10.053 -18.634 1.00 88.69 104 GLY A C 1
ATOM 823 O O . GLY A 1 104 ? 7.325 -9.165 -18.552 1.00 88.69 104 GLY A O 1
ATOM 824 N N . GLN A 1 105 ? 5.176 -9.780 -18.662 1.00 85.81 105 GLN A N 1
ATOM 825 C CA . GLN A 1 105 ? 4.634 -8.411 -18.706 1.00 85.81 105 GLN A CA 1
ATOM 826 C C . GLN A 1 105 ? 4.685 -7.665 -17.361 1.00 85.81 105 GLN A C 1
ATOM 828 O O . GLN A 1 105 ? 4.380 -6.474 -17.323 1.00 85.81 105 GLN A O 1
ATOM 833 N N . ASP A 1 106 ? 5.020 -8.336 -16.254 1.00 88.31 106 ASP A N 1
ATOM 834 C CA . ASP A 1 106 ? 5.125 -7.671 -14.953 1.00 88.31 106 ASP A CA 1
ATOM 835 C C . ASP A 1 106 ? 6.474 -6.949 -14.827 1.00 88.31 106 ASP A C 1
ATOM 837 O O . ASP A 1 106 ? 7.520 -7.582 -14.692 1.00 88.31 106 ASP A O 1
ATOM 841 N N . VAL A 1 107 ? 6.435 -5.615 -14.813 1.00 90.69 107 VAL A N 1
ATOM 842 C CA . VAL A 1 107 ? 7.614 -4.745 -14.650 1.00 90.69 107 VAL A CA 1
ATOM 843 C C . VAL A 1 107 ? 8.383 -5.075 -13.368 1.00 90.69 107 VAL A C 1
ATOM 845 O O . VAL A 1 107 ? 9.608 -4.968 -13.328 1.00 90.69 107 VAL A O 1
ATOM 848 N N . TRP A 1 108 ? 7.696 -5.527 -12.317 1.00 91.62 108 TRP A N 1
ATOM 849 C CA . TRP A 1 108 ? 8.352 -5.874 -11.058 1.00 91.62 108 TRP A CA 1
ATOM 850 C C . TRP A 1 108 ? 9.182 -7.143 -11.151 1.00 91.62 108 TRP A C 1
ATOM 852 O O . TRP A 1 108 ? 10.218 -7.212 -10.496 1.00 91.62 108 TRP A O 1
ATOM 862 N N . ALA A 1 109 ? 8.813 -8.087 -12.022 1.00 89.81 109 ALA A N 1
ATOM 863 C CA . ALA A 1 109 ? 9.671 -9.228 -12.308 1.00 89.81 109 ALA A CA 1
ATOM 864 C C . ALA A 1 109 ? 11.012 -8.753 -12.890 1.00 89.81 109 ALA A C 1
ATOM 866 O O . ALA A 1 109 ? 12.054 -9.326 -12.586 1.00 89.81 109 ALA A O 1
ATOM 867 N N . TRP A 1 110 ? 11.027 -7.665 -13.664 1.00 91.56 110 TRP A N 1
ATOM 868 C CA . TRP A 1 110 ? 12.261 -7.108 -14.225 1.00 91.56 110 TRP A CA 1
ATOM 869 C C . TRP A 1 110 ? 13.115 -6.500 -13.110 1.00 91.56 110 TRP A C 1
ATOM 871 O O . TRP A 1 110 ? 14.314 -6.767 -13.017 1.00 91.56 110 TRP A O 1
ATOM 881 N N . VAL A 1 111 ? 12.485 -5.711 -12.231 1.00 92.12 111 VAL A N 1
ATOM 882 C CA . VAL A 1 111 ? 13.142 -5.057 -11.087 1.00 92.12 111 VAL A CA 1
ATOM 883 C C . VAL A 1 111 ? 13.735 -6.091 -10.127 1.00 92.12 111 VAL A C 1
ATOM 885 O O . VAL A 1 111 ? 14.892 -5.969 -9.721 1.00 92.12 111 VAL A O 1
ATOM 888 N N . GLU A 1 112 ? 12.999 -7.151 -9.809 1.00 90.12 112 GLU A N 1
ATOM 889 C CA . GLU A 1 112 ? 13.480 -8.241 -8.953 1.00 90.12 112 GLU A CA 1
ATOM 890 C C . GLU A 1 112 ? 14.686 -8.970 -9.569 1.00 90.12 112 GLU A C 1
ATOM 892 O O . GLU A 1 112 ? 15.594 -9.376 -8.846 1.00 90.12 112 GLU A O 1
ATOM 897 N N . ASN A 1 113 ? 14.756 -9.042 -10.903 1.00 88.75 113 ASN A N 1
ATOM 898 C CA . ASN A 1 113 ? 15.881 -9.610 -11.652 1.00 88.75 113 ASN A CA 1
ATOM 899 C C . ASN A 1 113 ? 17.016 -8.606 -11.948 1.00 88.75 113 ASN A C 1
ATOM 901 O O . ASN A 1 113 ? 17.905 -8.888 -12.750 1.00 88.75 113 ASN A O 1
ATOM 905 N N . GLY A 1 114 ? 17.030 -7.451 -11.276 1.00 88.19 114 GLY A N 1
ATOM 906 C CA . GLY A 1 114 ? 18.153 -6.508 -11.310 1.00 88.19 114 GLY A CA 1
ATOM 907 C C . GLY A 1 114 ? 17.981 -5.317 -12.249 1.00 88.19 114 GLY A C 1
ATOM 908 O O . GLY A 1 114 ? 18.901 -4.509 -12.366 1.00 88.19 114 GLY A O 1
ATOM 909 N N . TYR A 1 115 ? 16.814 -5.141 -12.873 1.00 89.69 115 TYR A N 1
ATOM 910 C CA . TYR A 1 115 ? 16.499 -3.890 -13.560 1.00 89.69 115 TYR A CA 1
ATOM 911 C C . TYR A 1 115 ? 16.463 -2.727 -12.549 1.00 89.69 115 TYR A C 1
ATOM 913 O O . TYR A 1 115 ? 15.811 -2.816 -11.505 1.00 89.69 115 TYR A O 1
ATOM 921 N N . ARG A 1 116 ? 17.215 -1.651 -12.815 1.00 82.81 116 ARG A N 1
ATOM 922 C CA . ARG A 1 116 ? 17.396 -0.518 -11.878 1.00 82.81 116 ARG A CA 1
ATOM 923 C C . ARG A 1 116 ? 17.241 0.865 -12.510 1.00 82.81 116 ARG A C 1
ATOM 925 O O . ARG A 1 116 ? 17.491 1.859 -11.841 1.00 82.81 116 ARG A O 1
ATOM 932 N N . GLY A 1 117 ? 16.834 0.961 -13.773 1.00 82.56 117 GLY A N 1
ATOM 933 C CA . GLY A 1 117 ? 16.688 2.258 -14.428 1.00 82.56 117 GLY A CA 1
ATOM 934 C C . GLY A 1 117 ? 16.914 2.194 -15.933 1.00 82.56 117 GLY A C 1
ATOM 935 O O . GLY A 1 117 ? 16.791 1.123 -16.515 1.00 82.56 117 GLY A O 1
ATOM 936 N N . PRO A 1 118 ? 17.229 3.326 -16.581 1.00 86.06 118 PRO A N 1
ATOM 937 C CA . PRO A 1 118 ? 17.226 3.420 -18.034 1.00 86.06 118 PRO A CA 1
ATOM 938 C C . PRO A 1 118 ? 18.178 2.424 -18.704 1.00 86.06 118 PRO A C 1
ATOM 940 O O . PRO A 1 118 ? 19.238 2.086 -18.174 1.00 86.06 118 PRO A O 1
ATOM 943 N N . CYS A 1 119 ? 17.816 1.972 -19.906 1.00 86.06 119 CYS A N 1
ATOM 944 C CA . CYS A 1 119 ? 18.637 1.023 -20.648 1.00 86.06 119 CYS A CA 1
ATOM 945 C C . CYS A 1 119 ? 19.982 1.637 -21.078 1.00 86.06 119 CYS A C 1
ATOM 947 O O . CYS A 1 119 ? 20.070 2.799 -21.483 1.00 86.06 119 CYS A O 1
ATOM 949 N N . SER A 1 120 ? 21.039 0.822 -21.089 1.00 83.69 120 SER A N 1
ATOM 950 C CA . SER A 1 120 ? 22.364 1.230 -21.573 1.00 83.69 120 SER A CA 1
ATOM 951 C C . SER A 1 120 ? 22.487 1.238 -23.101 1.00 83.69 120 SER A C 1
ATOM 953 O O . SER A 1 120 ? 23.580 1.460 -23.613 1.00 83.69 120 SER A O 1
ATOM 955 N N . CYS A 1 121 ? 21.406 1.059 -23.862 1.00 82.19 121 CYS A N 1
ATOM 956 C CA . CYS A 1 121 ? 21.434 1.183 -25.321 1.00 82.19 121 CYS A CA 1
ATOM 957 C C . CYS A 1 121 ? 21.670 2.642 -25.733 1.00 82.19 121 CYS A C 1
ATOM 959 O O . CYS A 1 121 ? 20.954 3.533 -25.286 1.00 82.19 121 CYS A O 1
ATOM 961 N N . CYS A 1 122 ? 22.683 2.901 -26.564 1.00 63.28 122 CYS A N 1
ATOM 962 C CA . CYS A 1 122 ? 22.918 4.235 -27.115 1.00 63.28 122 CYS A CA 1
ATOM 963 C C . CYS A 1 122 ? 21.928 4.480 -28.254 1.00 63.28 122 CYS A C 1
ATOM 965 O O . CYS A 1 122 ? 22.073 3.890 -29.324 1.00 63.28 122 CYS A O 1
ATOM 967 N N . VAL A 1 123 ? 20.950 5.359 -28.045 1.00 64.81 123 VAL A N 1
ATOM 968 C CA . VAL A 1 123 ? 20.133 5.896 -29.137 1.00 64.81 123 VAL A CA 1
ATOM 969 C C . VAL A 1 123 ? 20.631 7.311 -29.412 1.00 64.81 123 VAL A C 1
ATOM 971 O O . VAL A 1 123 ? 20.648 8.146 -28.518 1.00 64.81 123 VAL A O 1
ATOM 974 N N . VAL A 1 124 ? 21.097 7.577 -30.632 1.00 56.09 124 VAL A N 1
ATOM 975 C CA . VAL A 1 124 ? 21.559 8.915 -31.030 1.00 56.09 124 VAL A CA 1
ATOM 976 C C . VAL A 1 124 ? 20.337 9.780 -31.372 1.00 56.09 124 VAL A C 1
ATOM 978 O O . VAL A 1 124 ? 19.576 9.414 -32.268 1.00 56.09 124 VAL A O 1
ATOM 981 N N . GLY A 1 125 ? 20.157 10.916 -30.686 1.00 65.44 125 GLY A N 1
ATOM 982 C CA . GLY A 1 125 ? 19.151 11.949 -30.995 1.00 65.44 125 GLY A CA 1
ATOM 983 C C . GLY A 1 125 ? 18.241 12.335 -29.819 1.00 65.44 125 GLY A C 1
ATOM 984 O O . GLY A 1 125 ? 18.361 11.784 -28.731 1.00 65.44 125 GLY A O 1
ATOM 985 N N . ASP A 1 126 ? 17.293 13.249 -30.062 1.00 60.25 126 ASP A N 1
ATOM 986 C CA . ASP A 1 126 ? 16.372 13.822 -29.052 1.00 60.25 126 ASP A CA 1
ATOM 987 C C . ASP A 1 126 ? 15.402 12.808 -28.409 1.00 60.25 126 ASP A C 1
ATOM 989 O O . ASP A 1 126 ? 14.691 13.131 -27.465 1.00 60.25 126 ASP A O 1
ATOM 993 N N . ASN A 1 127 ? 15.369 11.571 -28.912 1.00 64.62 127 ASN A N 1
ATOM 994 C CA . ASN A 1 127 ? 14.549 10.475 -28.389 1.00 64.62 127 ASN A CA 1
ATOM 995 C C . ASN A 1 127 ? 15.377 9.487 -27.551 1.00 64.62 127 ASN A C 1
ATOM 997 O O . ASN A 1 127 ? 15.093 8.286 -27.572 1.00 64.62 127 ASN A O 1
ATOM 1001 N N . ASP A 1 128 ? 16.441 9.952 -26.892 1.00 74.75 128 ASP A N 1
ATOM 1002 C CA . ASP A 1 128 ? 17.233 9.103 -26.004 1.00 74.75 128 ASP A CA 1
ATOM 1003 C C . ASP A 1 128 ? 16.392 8.740 -24.760 1.00 74.75 128 ASP A C 1
ATOM 1005 O O . ASP A 1 128 ? 16.109 9.619 -23.943 1.00 74.75 128 ASP A O 1
ATOM 1009 N N . PRO A 1 129 ? 15.997 7.462 -24.567 1.00 71.81 129 PRO A N 1
ATOM 1010 C CA . PRO A 1 129 ? 15.206 7.032 -23.405 1.00 71.81 129 PRO A CA 1
ATOM 1011 C C . PRO A 1 129 ? 15.937 7.237 -22.066 1.00 71.81 129 PRO A C 1
ATOM 1013 O O . PRO A 1 129 ? 15.344 7.110 -20.988 1.00 71.81 129 PRO A O 1
ATOM 1016 N N . ARG A 1 130 ? 17.237 7.553 -22.111 1.00 75.12 130 ARG A N 1
ATOM 1017 C CA . ARG A 1 130 ? 18.041 7.904 -20.941 1.00 75.12 130 ARG A CA 1
ATOM 1018 C C . ARG A 1 130 ? 17.814 9.325 -20.453 1.00 75.12 130 ARG A C 1
ATOM 1020 O O . ARG A 1 130 ? 18.153 9.581 -19.305 1.00 75.12 130 ARG A O 1
ATOM 1027 N N . VAL A 1 131 ? 17.288 10.225 -21.286 1.00 83.50 131 VAL A N 1
ATOM 1028 C CA . VAL A 1 131 ? 16.935 11.584 -20.868 1.00 83.50 131 VAL A CA 1
ATOM 1029 C C . VAL A 1 131 ? 15.486 11.546 -20.382 1.00 83.50 131 VAL A C 1
ATOM 1031 O O . VAL A 1 131 ? 14.569 11.456 -21.200 1.00 83.50 131 VAL A O 1
ATOM 1034 N N . PRO A 1 132 ? 15.244 11.531 -19.062 1.00 84.38 132 PRO A N 1
ATOM 1035 C CA . PRO A 1 132 ? 13.888 11.505 -18.543 1.00 84.38 132 PRO A CA 1
ATOM 1036 C C . PRO A 1 132 ? 13.178 12.821 -18.864 1.00 84.38 132 PRO A C 1
ATOM 1038 O O . PRO A 1 132 ? 13.781 13.895 -18.837 1.00 84.38 132 PRO A O 1
ATOM 1041 N N . SER A 1 133 ? 11.876 12.737 -19.138 1.00 86.38 133 SER A N 1
ATOM 1042 C CA . SER A 1 133 ? 11.012 13.917 -19.134 1.00 86.38 133 SER A CA 1
ATOM 1043 C C . SER A 1 133 ? 11.049 14.591 -17.752 1.00 86.38 133 SER A C 1
ATOM 1045 O O . SER A 1 133 ? 11.359 13.927 -16.756 1.00 86.38 133 SER A O 1
ATOM 1047 N N . PRO A 1 134 ? 10.742 15.896 -17.644 1.00 89.56 134 PRO A N 1
ATOM 1048 C CA . PRO A 1 134 ? 10.722 16.574 -16.349 1.00 89.56 134 PRO A CA 1
ATOM 1049 C C . PRO A 1 134 ? 9.743 15.919 -15.363 1.00 89.56 134 PRO A C 1
ATOM 1051 O O . PRO A 1 134 ? 10.054 15.815 -14.177 1.00 89.56 134 PRO A O 1
ATOM 1054 N N . GLU A 1 135 ? 8.608 15.406 -15.843 1.00 88.69 135 GLU A N 1
ATOM 1055 C CA . GLU A 1 135 ? 7.644 14.662 -15.026 1.00 88.69 135 GLU A CA 1
ATOM 1056 C C . GLU A 1 135 ? 8.250 13.348 -14.511 1.00 88.69 135 GLU A C 1
ATOM 1058 O O . GLU A 1 135 ? 8.170 13.037 -13.322 1.00 88.69 135 GLU A O 1
ATOM 1063 N N . ARG A 1 136 ? 8.936 12.602 -15.385 1.00 88.25 136 ARG A N 1
ATOM 1064 C CA . ARG A 1 136 ? 9.626 11.360 -15.023 1.00 88.25 136 ARG A CA 1
ATOM 1065 C C . ARG A 1 136 ? 10.741 11.611 -14.013 1.00 88.25 136 ARG A C 1
ATOM 1067 O O . ARG A 1 136 ? 10.864 10.860 -13.047 1.00 88.25 136 ARG A O 1
ATOM 1074 N N . GLN A 1 137 ? 11.539 12.657 -14.214 1.00 92.94 137 GLN A N 1
ATOM 1075 C CA . GLN A 1 137 ? 12.600 13.025 -13.280 1.00 92.94 137 GLN A CA 1
ATOM 1076 C C . GLN A 1 137 ? 12.014 13.337 -11.900 1.00 92.94 137 GLN A C 1
ATOM 1078 O O . GLN A 1 137 ? 12.510 12.815 -10.910 1.00 92.94 137 GLN A O 1
ATOM 1083 N N . GLN A 1 138 ? 10.899 14.072 -11.830 1.00 92.56 138 GLN A N 1
ATOM 1084 C CA . GLN A 1 138 ? 10.225 14.370 -10.564 1.00 92.56 138 GLN A CA 1
ATOM 1085 C C . GLN A 1 138 ? 9.788 13.101 -9.811 1.00 92.56 138 GLN A C 1
ATOM 1087 O O . GLN A 1 138 ? 9.930 13.029 -8.587 1.00 92.56 138 GLN A O 1
ATOM 1092 N N . VAL A 1 139 ? 9.264 12.097 -10.524 1.00 92.69 139 VAL A N 1
ATOM 1093 C CA . VAL A 1 139 ? 8.891 10.806 -9.925 1.00 92.69 139 VAL A CA 1
ATOM 1094 C C . VAL A 1 139 ? 10.130 10.055 -9.434 1.00 92.69 139 VAL A C 1
ATOM 1096 O O . VAL A 1 139 ? 10.110 9.517 -8.330 1.00 92.69 139 VAL A O 1
ATOM 1099 N N . LEU A 1 140 ? 11.217 10.029 -10.209 1.00 91.31 140 LEU A N 1
ATOM 1100 C CA . LEU A 1 140 ? 12.463 9.364 -9.812 1.00 91.31 140 LEU A CA 1
ATOM 1101 C C . LEU A 1 140 ? 13.113 10.041 -8.594 1.00 91.31 140 LEU A C 1
ATOM 1103 O O . LEU A 1 140 ? 13.454 9.352 -7.632 1.00 91.31 140 LEU A O 1
ATOM 1107 N N . ASP A 1 141 ? 13.184 11.372 -8.584 1.00 93.06 141 ASP A N 1
ATOM 1108 C CA . ASP A 1 141 ? 13.724 12.180 -7.481 1.00 93.06 141 ASP A CA 1
ATOM 1109 C C . ASP A 1 141 ? 12.955 11.947 -6.174 1.00 93.06 141 ASP A C 1
ATOM 1111 O O . ASP A 1 141 ? 13.524 11.939 -5.079 1.00 93.06 141 ASP A O 1
ATOM 1115 N N . LEU A 1 142 ? 11.641 11.705 -6.261 1.00 91.69 142 LEU A N 1
ATOM 1116 C CA . LEU A 1 142 ? 10.820 11.404 -5.089 1.00 91.69 142 LEU A CA 1
ATOM 1117 C C . LEU A 1 142 ? 11.296 10.136 -4.354 1.00 91.69 142 LEU A C 1
ATOM 1119 O O . LEU A 1 142 ? 11.130 10.041 -3.128 1.00 91.69 142 LEU A O 1
ATOM 1123 N N . TYR A 1 143 ? 11.894 9.190 -5.085 1.00 91.62 143 TYR A N 1
ATOM 1124 C CA . TYR A 1 143 ? 12.292 7.870 -4.595 1.00 91.62 143 TYR A CA 1
ATOM 1125 C C . TYR A 1 143 ? 13.804 7.612 -4.583 1.00 91.62 143 TYR A C 1
ATOM 1127 O O . TYR A 1 143 ? 14.196 6.507 -4.221 1.00 91.62 143 TYR A O 1
ATOM 1135 N N . GLU A 1 144 ? 14.647 8.597 -4.897 1.00 90.50 144 GLU A N 1
ATOM 1136 C CA . GLU A 1 144 ? 16.112 8.441 -4.967 1.00 90.50 144 GLU A CA 1
ATOM 1137 C C . GLU A 1 144 ? 16.724 7.864 -3.671 1.00 90.50 144 GLU A C 1
ATOM 1139 O O . GLU A 1 144 ? 17.633 7.039 -3.707 1.00 90.50 144 GLU A O 1
ATOM 1144 N N . ASP A 1 145 ? 16.162 8.217 -2.509 1.00 89.88 145 ASP A N 1
ATOM 1145 C CA . ASP A 1 145 ? 16.613 7.735 -1.193 1.00 89.88 145 ASP A CA 1
ATOM 1146 C C . ASP A 1 145 ? 16.229 6.264 -0.882 1.00 89.88 145 ASP A C 1
ATOM 1148 O O . ASP A 1 145 ? 16.512 5.759 0.216 1.00 89.88 145 ASP A O 1
ATOM 1152 N N . PHE A 1 146 ? 15.509 5.579 -1.777 1.00 90.69 146 PHE A N 1
ATOM 1153 C CA . PHE A 1 146 ? 14.976 4.233 -1.556 1.00 90.69 146 PHE A CA 1
ATOM 1154 C C . PHE A 1 146 ? 15.612 3.211 -2.494 1.00 90.69 146 PHE A C 1
ATOM 1156 O O . PHE A 1 146 ? 15.525 3.319 -3.712 1.00 90.69 146 PHE A O 1
ATOM 1163 N N . ASP A 1 147 ? 16.146 2.134 -1.915 1.00 90.88 147 ASP A N 1
ATOM 1164 C CA . ASP A 1 147 ? 16.499 0.931 -2.671 1.00 90.88 147 ASP A CA 1
ATOM 1165 C C . ASP A 1 147 ? 15.225 0.120 -2.953 1.00 90.88 147 ASP A C 1
ATOM 1167 O O . ASP A 1 147 ? 14.791 -0.720 -2.156 1.00 90.88 147 ASP A O 1
ATOM 1171 N N . ILE A 1 148 ? 14.555 0.468 -4.052 1.00 93.62 148 ILE A N 1
ATOM 1172 C CA . ILE A 1 148 ? 13.319 -0.171 -4.503 1.00 93.62 148 ILE A CA 1
ATOM 1173 C C . ILE A 1 148 ? 13.677 -1.345 -5.418 1.00 93.62 148 ILE A C 1
ATOM 1175 O O . ILE A 1 148 ? 13.962 -1.184 -6.600 1.00 93.62 148 ILE A O 1
ATOM 1179 N N . SER A 1 149 ? 13.618 -2.546 -4.854 1.00 92.31 149 SER A N 1
ATOM 1180 C CA . SER A 1 149 ? 13.824 -3.825 -5.547 1.00 92.31 149 SER A CA 1
ATOM 1181 C C . SER A 1 149 ? 12.562 -4.690 -5.640 1.00 92.31 149 SER A C 1
ATOM 1183 O O . SER A 1 149 ? 12.575 -5.720 -6.301 1.00 92.31 149 SER A O 1
ATOM 1185 N N . SER A 1 150 ? 11.468 -4.289 -4.984 1.00 92.50 150 SER A N 1
ATOM 1186 C CA . SER A 1 150 ? 10.174 -4.978 -5.053 1.00 92.50 150 SER A CA 1
ATOM 1187 C C . SER A 1 150 ? 9.007 -4.012 -4.860 1.00 92.50 150 SER A C 1
ATOM 1189 O O . SER A 1 150 ? 9.141 -2.959 -4.224 1.00 92.50 150 SER A O 1
ATOM 1191 N N . ARG A 1 151 ? 7.822 -4.415 -5.328 1.00 92.19 151 ARG A N 1
ATOM 1192 C CA . ARG A 1 151 ? 6.575 -3.645 -5.183 1.00 92.19 151 ARG A CA 1
ATOM 1193 C C . ARG A 1 151 ? 6.229 -3.396 -3.703 1.00 92.19 151 ARG A C 1
ATOM 1195 O O . ARG A 1 151 ? 5.747 -2.328 -3.326 1.00 92.19 151 ARG A O 1
ATOM 1202 N N . ALA A 1 152 ? 6.591 -4.343 -2.833 1.00 92.06 152 ALA A N 1
ATOM 1203 C CA . ALA A 1 152 ? 6.507 -4.237 -1.376 1.00 92.06 152 ALA A CA 1
ATOM 1204 C C . ALA A 1 152 ? 7.369 -3.110 -0.783 1.00 92.06 152 ALA A C 1
ATOM 1206 O O . ALA A 1 152 ? 6.991 -2.476 0.203 1.00 92.06 152 ALA A O 1
ATOM 1207 N N . GLN A 1 153 ? 8.567 -2.894 -1.326 1.00 92.75 153 GLN A N 1
ATOM 1208 C CA . GLN A 1 153 ? 9.443 -1.806 -0.893 1.00 92.75 153 GLN A CA 1
ATOM 1209 C C . GLN A 1 153 ? 8.949 -0.468 -1.433 1.00 92.75 153 GLN A C 1
ATOM 1211 O O . GLN A 1 153 ? 8.937 0.509 -0.686 1.00 92.75 153 GLN A O 1
ATOM 1216 N N . TRP A 1 154 ? 8.457 -0.446 -2.673 1.00 94.94 154 TRP A N 1
ATOM 1217 C CA . TRP A 1 154 ? 7.861 0.746 -3.263 1.00 94.94 154 TRP A CA 1
ATOM 1218 C C . TRP A 1 154 ? 6.672 1.269 -2.456 1.00 94.94 154 TRP A C 1
ATOM 1220 O O . TRP A 1 154 ? 6.662 2.443 -2.105 1.00 94.94 154 TRP A O 1
ATOM 1230 N N . ILE A 1 155 ? 5.715 0.421 -2.061 1.00 94.81 155 ILE A N 1
ATOM 1231 C CA . ILE A 1 155 ? 4.551 0.908 -1.296 1.00 94.81 155 ILE A CA 1
ATOM 1232 C C . ILE A 1 155 ? 4.964 1.501 0.058 1.00 94.81 155 ILE A C 1
ATOM 1234 O O . ILE A 1 155 ? 4.416 2.508 0.505 1.00 94.81 155 ILE A O 1
ATOM 1238 N N . ARG A 1 156 ? 5.990 0.932 0.702 1.00 93.50 156 ARG A N 1
ATOM 1239 C CA . ARG A 1 156 ? 6.547 1.481 1.948 1.00 93.50 156 ARG A CA 1
ATOM 1240 C C . ARG A 1 156 ? 7.201 2.834 1.700 1.00 93.50 156 ARG A C 1
ATOM 1242 O O . ARG A 1 156 ? 7.040 3.735 2.526 1.00 93.50 156 ARG A O 1
ATOM 1249 N N . ALA A 1 157 ? 7.917 2.975 0.585 1.00 93.44 157 ALA A N 1
ATOM 1250 C CA . ALA A 1 157 ? 8.526 4.229 0.167 1.00 93.44 157 ALA A CA 1
ATOM 1251 C C . ALA A 1 157 ? 7.463 5.300 -0.091 1.00 93.44 157 ALA A C 1
ATOM 1253 O 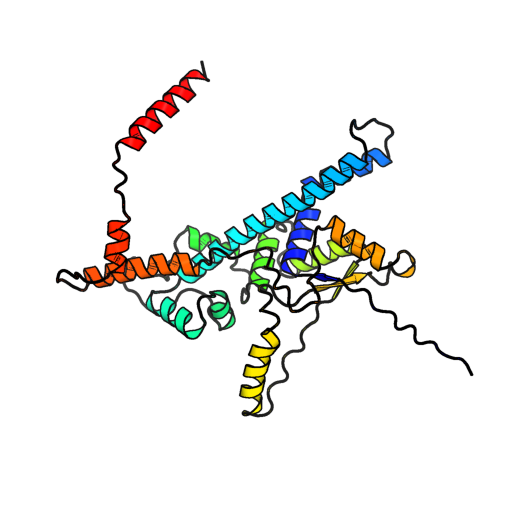O . ALA A 1 157 ? 7.531 6.388 0.484 1.00 93.44 157 ALA A O 1
ATOM 1254 N N . TYR A 1 158 ? 6.436 4.945 -0.866 1.00 94.88 158 TYR A N 1
ATOM 1255 C CA . TYR A 1 158 ? 5.282 5.779 -1.178 1.00 94.88 158 TYR A CA 1
ATOM 1256 C C . TYR A 1 158 ? 4.600 6.290 0.090 1.00 94.88 158 TYR A C 1
ATOM 1258 O O . TYR A 1 158 ? 4.517 7.500 0.300 1.00 94.88 158 TYR A O 1
ATOM 1266 N N . ILE A 1 159 ? 4.195 5.385 0.986 1.00 94.75 159 ILE A N 1
ATOM 1267 C CA . ILE A 1 159 ? 3.508 5.757 2.227 1.00 94.75 159 ILE A CA 1
ATOM 1268 C C . ILE A 1 159 ? 4.397 6.639 3.108 1.00 94.75 159 ILE A C 1
ATOM 1270 O O . ILE A 1 159 ? 3.940 7.660 3.626 1.00 94.75 159 ILE A O 1
ATOM 1274 N N . SER A 1 160 ? 5.682 6.293 3.233 1.00 92.75 160 SER A N 1
ATOM 1275 C CA . SER A 1 160 ? 6.632 7.064 4.040 1.00 92.75 160 SER A CA 1
ATOM 1276 C C . SER A 1 160 ? 6.807 8.489 3.515 1.00 92.75 160 SER A C 1
ATOM 1278 O O . SER A 1 160 ? 6.745 9.444 4.290 1.00 92.75 160 SER A O 1
ATOM 1280 N N . LYS A 1 161 ? 6.999 8.650 2.199 1.00 91.81 161 LYS A N 1
ATOM 1281 C CA . LYS A 1 161 ? 7.180 9.965 1.570 1.00 91.81 161 LYS A CA 1
ATOM 1282 C C . LYS A 1 161 ? 5.884 10.751 1.476 1.00 91.81 161 LYS A C 1
ATOM 1284 O O . LYS A 1 161 ? 5.975 11.970 1.441 1.00 91.81 161 LYS A O 1
ATOM 1289 N N . LYS A 1 162 ? 4.711 10.126 1.395 1.00 93.62 162 LYS A N 1
ATOM 1290 C CA . LYS A 1 162 ? 3.448 10.845 1.181 1.00 93.62 162 LYS A CA 1
ATOM 1291 C C . LYS A 1 162 ? 2.735 11.197 2.478 1.00 93.62 162 LYS A C 1
ATOM 1293 O O . LYS A 1 162 ? 2.462 12.370 2.710 1.00 93.62 162 LYS A O 1
ATOM 1298 N N . TYR A 1 163 ? 2.505 10.213 3.340 1.00 92.88 163 TYR A N 1
ATOM 1299 C CA . TYR A 1 163 ? 1.672 10.384 4.534 1.00 92.88 163 TYR A CA 1
ATOM 1300 C C . TYR A 1 163 ? 2.496 10.556 5.815 1.00 92.88 163 TYR A C 1
ATOM 1302 O O . TYR A 1 163 ? 2.014 11.127 6.787 1.00 92.88 163 TYR A O 1
ATOM 1310 N N . LEU A 1 164 ? 3.766 10.127 5.824 1.00 91.44 164 LEU A N 1
ATOM 1311 C CA . LEU A 1 164 ? 4.617 10.144 7.023 1.00 91.44 164 LEU A CA 1
ATOM 1312 C C . LEU A 1 164 ? 5.735 11.209 6.974 1.00 91.44 164 LEU A C 1
ATOM 1314 O O . LEU A 1 164 ? 6.753 11.059 7.650 1.00 91.44 164 LEU A O 1
ATOM 1318 N N . ARG A 1 165 ? 5.567 12.302 6.207 1.00 80.44 165 ARG A N 1
ATOM 1319 C CA . ARG A 1 165 ? 6.599 13.346 5.952 1.00 80.44 165 ARG A CA 1
ATOM 1320 C C . ARG A 1 165 ? 7.187 14.021 7.202 1.00 80.44 165 ARG A C 1
ATOM 1322 O O . ARG A 1 165 ? 8.265 14.605 7.151 1.00 80.44 165 ARG A O 1
ATOM 1329 N N . SER A 1 166 ? 6.498 13.954 8.331 1.00 64.12 166 SER A N 1
ATOM 1330 C CA . SER A 1 166 ? 6.787 14.736 9.533 1.00 64.12 166 SER A CA 1
ATOM 1331 C C . SER A 1 166 ? 7.867 14.064 10.410 1.00 64.12 166 SER A C 1
ATOM 1333 O O . SER A 1 166 ? 7.538 13.291 11.295 1.00 64.12 166 SER A O 1
ATOM 1335 N N . HIS A 1 167 ? 9.168 14.264 10.127 1.00 50.56 167 HIS A N 1
ATOM 1336 C CA . HIS A 1 167 ? 10.279 14.388 11.119 1.00 50.56 167 HIS A CA 1
ATOM 1337 C C . HIS A 1 167 ? 11.580 13.548 11.084 1.00 50.56 167 HIS A C 1
ATOM 1339 O O . HIS A 1 167 ? 12.526 14.027 11.698 1.00 50.56 167 HIS A O 1
ATOM 1345 N N . THR A 1 168 ? 11.783 12.433 10.370 1.00 55.12 168 THR A N 1
ATOM 1346 C CA . THR A 1 168 ? 13.135 11.798 10.333 1.00 55.12 168 THR A CA 1
ATOM 1347 C C . THR A 1 168 ? 13.389 10.950 9.081 1.00 55.12 168 THR A C 1
ATOM 1349 O O . THR A 1 168 ? 12.475 10.340 8.530 1.00 55.12 168 THR A O 1
ATOM 1352 N N . LYS A 1 169 ? 14.648 10.922 8.613 1.00 61.31 169 LYS A N 1
ATOM 1353 C CA . LYS A 1 169 ? 15.111 10.142 7.449 1.00 61.31 169 LYS A CA 1
ATOM 1354 C C . LYS A 1 169 ? 15.118 8.634 7.781 1.00 61.31 169 LYS A C 1
ATOM 1356 O O . LYS A 1 169 ? 15.873 8.227 8.660 1.00 61.31 169 LYS A O 1
ATOM 1361 N N . GLY A 1 170 ? 14.337 7.797 7.079 1.00 60.38 170 GLY A N 1
ATOM 1362 C CA . GLY A 1 170 ? 14.553 6.336 7.068 1.00 60.38 170 GLY A CA 1
ATOM 1363 C C . GLY A 1 170 ? 13.346 5.420 6.783 1.00 60.38 170 GLY A C 1
ATOM 1364 O O . GLY A 1 170 ? 12.224 5.664 7.220 1.00 60.38 170 GLY A O 1
ATOM 1365 N N . HIS A 1 171 ? 13.627 4.278 6.135 1.00 57.72 171 HIS A N 1
ATOM 1366 C CA . HIS A 1 171 ? 12.686 3.200 5.746 1.00 57.72 171 HIS A CA 1
ATOM 1367 C C . HIS A 1 171 ? 11.981 2.487 6.906 1.00 57.72 171 HIS A C 1
ATOM 1369 O O . HIS A 1 171 ? 10.971 1.809 6.713 1.00 57.72 171 HIS A O 1
ATOM 1375 N N . LYS A 1 172 ? 12.505 2.615 8.129 1.00 64.12 172 LYS A N 1
ATOM 1376 C CA . LYS A 1 172 ? 11.969 1.942 9.325 1.00 64.12 172 LYS A CA 1
ATOM 1377 C C . LYS A 1 172 ? 10.602 2.493 9.759 1.00 64.12 172 LYS A C 1
ATOM 1379 O O . LYS A 1 172 ? 9.930 1.856 10.565 1.00 64.12 172 LYS A O 1
ATOM 1384 N N . ARG A 1 173 ? 10.173 3.630 9.195 1.00 80.69 173 ARG A N 1
ATOM 1385 C CA . ARG A 1 173 ? 9.012 4.383 9.668 1.00 80.69 173 ARG A CA 1
ATOM 1386 C C . ARG A 1 173 ? 7.659 3.767 9.330 1.00 80.69 173 ARG A C 1
ATOM 1388 O O . ARG A 1 173 ? 6.796 3.733 10.194 1.00 80.69 173 ARG A O 1
ATOM 1395 N N . ALA A 1 174 ? 7.458 3.263 8.111 1.00 90.50 174 ALA A N 1
ATOM 1396 C CA . ALA A 1 174 ? 6.152 2.717 7.723 1.00 90.50 174 ALA A CA 1
ATOM 1397 C C . ALA A 1 174 ? 5.698 1.602 8.680 1.00 90.50 174 ALA A C 1
ATOM 1399 O O . ALA A 1 174 ? 4.557 1.561 9.125 1.00 90.50 174 ALA A O 1
ATOM 1400 N N . TRP A 1 175 ? 6.631 0.737 9.072 1.00 91.69 175 TRP A N 1
ATOM 1401 C CA . TRP A 1 175 ? 6.337 -0.371 9.967 1.00 91.69 175 TRP A CA 1
ATOM 1402 C C . TRP A 1 175 ? 6.386 -0.027 11.451 1.00 91.69 175 TRP A C 1
ATOM 1404 O O . TRP A 1 175 ? 5.677 -0.674 12.218 1.00 91.69 175 TRP A O 1
ATOM 1414 N N . SER A 1 176 ? 7.182 0.961 11.871 1.00 92.31 176 SER A N 1
ATOM 1415 C CA . SER A 1 176 ? 7.067 1.478 13.239 1.00 92.31 176 SER A CA 1
ATOM 1416 C C . SER A 1 176 ? 5.704 2.134 13.444 1.00 92.31 176 SER A C 1
ATOM 1418 O O . SER A 1 176 ? 5.055 1.875 14.445 1.00 92.31 176 SER A O 1
ATOM 1420 N N . PHE A 1 177 ? 5.215 2.861 12.440 1.00 93.69 177 PHE A N 1
ATOM 1421 C CA . PHE A 1 177 ? 3.887 3.460 12.433 1.00 93.69 177 PHE A CA 1
ATOM 1422 C C . PHE A 1 177 ? 2.760 2.414 12.489 1.00 93.69 177 PHE A C 1
ATOM 1424 O O . PHE A 1 177 ? 1.835 2.545 13.288 1.00 93.69 177 PHE A O 1
ATOM 1431 N N . VAL A 1 178 ? 2.859 1.326 11.712 1.00 95.38 178 VAL A N 1
ATOM 1432 C CA . VAL A 1 178 ? 1.934 0.183 11.849 1.00 95.38 178 VAL A CA 1
ATOM 1433 C C . VAL A 1 178 ? 2.033 -0.434 13.242 1.00 95.38 178 VAL A C 1
ATOM 1435 O O . VAL A 1 178 ? 1.012 -0.757 13.833 1.00 95.38 178 VAL A O 1
ATOM 1438 N N . LYS A 1 179 ? 3.242 -0.586 13.801 1.00 95.56 179 LYS A N 1
ATOM 1439 C CA . LYS A 1 179 ? 3.427 -1.124 15.157 1.00 95.56 179 LYS A CA 1
ATOM 1440 C C . LYS A 1 179 ? 2.745 -0.251 16.212 1.00 95.56 179 LYS A C 1
ATOM 1442 O O . LYS A 1 179 ? 2.071 -0.790 17.075 1.00 95.56 179 LYS A O 1
ATOM 1447 N N . GLU A 1 180 ? 2.914 1.065 16.132 1.00 95.12 180 GLU A N 1
ATOM 1448 C CA . GLU A 1 180 ? 2.264 2.038 17.018 1.00 95.12 180 GLU A CA 1
ATOM 1449 C C . GLU A 1 180 ? 0.739 1.971 16.889 1.00 95.12 180 GLU A C 1
ATOM 1451 O O . GLU A 1 180 ? 0.038 1.954 17.896 1.00 95.12 180 GLU A O 1
ATOM 1456 N N . THR A 1 181 ? 0.237 1.849 15.656 1.00 96.56 181 THR A N 1
ATOM 1457 C CA . THR A 1 181 ? -1.199 1.692 15.395 1.00 96.56 181 THR A CA 1
ATOM 1458 C C . THR A 1 181 ? -1.727 0.378 15.963 1.00 96.56 181 THR A C 1
ATOM 1460 O O . THR A 1 181 ? -2.747 0.377 16.624 1.00 96.56 181 THR A O 1
ATOM 1463 N N . LEU A 1 182 ? -1.038 -0.750 15.776 1.00 97.19 182 LEU A N 1
ATOM 1464 C CA . LEU A 1 182 ? -1.462 -2.033 16.349 1.00 97.19 182 LEU A CA 1
ATOM 1465 C C . LEU A 1 182 ? -1.394 -2.040 17.881 1.00 97.19 182 LEU A C 1
ATOM 1467 O O . LEU A 1 182 ? -2.271 -2.609 18.531 1.00 97.19 182 LEU A O 1
ATOM 1471 N N . ALA A 1 183 ? -0.397 -1.370 18.460 1.00 96.56 183 ALA A N 1
ATOM 1472 C CA . ALA A 1 183 ? -0.241 -1.277 19.905 1.00 96.56 183 ALA A CA 1
ATOM 1473 C C . ALA A 1 183 ? -1.427 -0.566 20.577 1.00 96.56 183 ALA A C 1
ATOM 1475 O O . ALA A 1 183 ? -1.800 -0.956 21.681 1.00 96.56 183 ALA A O 1
ATOM 1476 N N . SER A 1 184 ? -2.074 0.408 19.919 1.00 95.62 184 SER A N 1
ATOM 1477 C CA . SER A 1 184 ? -3.280 1.052 20.469 1.00 95.62 184 SER A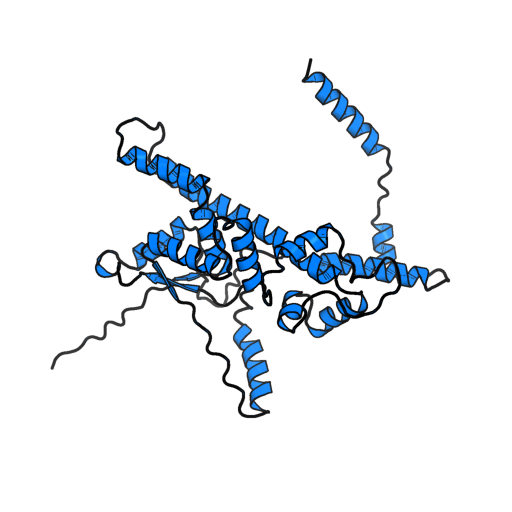 CA 1
ATOM 1478 C C . SER A 1 184 ? -4.486 0.108 20.556 1.00 95.62 184 SER A C 1
ATOM 1480 O O . SER A 1 184 ? -5.399 0.363 21.336 1.00 95.62 184 SER A O 1
ATOM 1482 N N . PHE A 1 185 ? -4.473 -1.001 19.810 1.00 96.19 185 PHE A N 1
ATOM 1483 C CA . PHE A 1 185 ? -5.478 -2.062 19.892 1.00 96.19 185 PHE A CA 1
ATOM 1484 C C . PHE A 1 185 ? -5.074 -3.218 20.813 1.00 96.19 185 PHE A C 1
ATOM 1486 O O . PHE A 1 185 ? -5.848 -4.166 20.938 1.00 96.19 185 PHE A O 1
ATOM 1493 N N . GLY A 1 186 ? -3.888 -3.176 21.434 1.00 95.88 186 GLY A N 1
ATOM 1494 C CA . GLY A 1 186 ? -3.345 -4.308 22.191 1.00 95.88 186 GLY A CA 1
ATOM 1495 C C . GLY A 1 186 ? -2.868 -5.453 21.295 1.00 95.88 186 GLY A C 1
ATOM 1496 O O . GLY A 1 186 ? -2.916 -6.616 21.689 1.00 95.88 186 GLY A O 1
ATOM 1497 N N . CYS A 1 187 ? -2.463 -5.140 20.063 1.00 97.00 187 CYS A N 1
ATOM 1498 C CA . CYS A 1 187 ? -1.997 -6.108 19.078 1.00 97.00 187 CYS A CA 1
ATOM 1499 C C . CYS A 1 187 ? -0.517 -5.898 18.753 1.00 97.00 187 CYS A C 1
ATOM 1501 O O . CYS A 1 187 ? 0.017 -4.788 18.797 1.00 97.00 187 CYS A O 1
ATOM 1503 N N . GLU A 1 188 ? 0.141 -6.970 18.336 1.00 96.31 188 GLU A N 1
ATOM 1504 C CA . GLU A 1 188 ? 1.469 -6.934 17.744 1.00 96.31 188 GLU A CA 1
ATOM 1505 C C . GLU A 1 188 ? 1.489 -7.691 16.418 1.00 96.31 188 GLU A C 1
ATOM 1507 O O . GLU A 1 188 ? 0.616 -8.508 16.126 1.00 96.31 188 GLU A O 1
ATOM 1512 N N . HIS A 1 189 ? 2.485 -7.392 15.586 1.00 94.44 189 HIS A N 1
ATOM 1513 C CA . HIS A 1 189 ? 2.682 -8.111 14.337 1.00 94.44 189 HIS A CA 1
ATOM 1514 C C . HIS A 1 189 ? 3.965 -8.924 14.381 1.00 94.44 189 HIS A C 1
ATOM 1516 O O . HIS A 1 189 ? 5.033 -8.414 14.725 1.00 94.44 189 HIS A O 1
ATOM 1522 N N . GLU A 1 190 ? 3.870 -10.165 13.928 1.00 90.25 190 GLU A N 1
ATOM 1523 C CA . GLU A 1 190 ? 5.014 -11.005 13.642 1.00 90.25 190 GLU A CA 1
ATOM 1524 C C . GLU A 1 190 ? 5.182 -11.093 12.128 1.00 90.25 190 GLU A C 1
ATOM 1526 O O . GLU A 1 190 ? 4.298 -11.531 11.383 1.00 90.25 190 GLU A O 1
ATOM 1531 N N . ARG A 1 191 ? 6.347 -10.660 11.643 1.00 77.88 191 ARG A N 1
ATOM 1532 C CA . ARG A 1 191 ? 6.733 -11.003 10.279 1.00 77.88 191 ARG A CA 1
ATOM 1533 C C . ARG A 1 191 ? 7.359 -12.373 10.324 1.00 77.88 191 ARG A C 1
ATOM 1535 O O . ARG A 1 191 ? 8.451 -12.514 10.867 1.00 77.88 191 ARG A O 1
ATOM 1542 N N . LYS A 1 192 ? 6.715 -13.337 9.667 1.00 73.06 192 LYS A N 1
ATOM 1543 C CA . LYS A 1 192 ? 7.400 -14.557 9.253 1.00 73.06 192 LYS A CA 1
ATOM 1544 C C . LYS A 1 192 ? 8.533 -14.137 8.326 1.00 73.06 192 LYS A C 1
ATOM 1546 O O . LYS A 1 192 ? 8.328 -13.892 7.138 1.00 73.06 192 LYS A O 1
ATOM 1551 N N . THR A 1 193 ? 9.732 -13.993 8.881 1.00 66.19 193 THR A N 1
ATOM 1552 C CA . THR A 1 193 ? 10.944 -13.978 8.082 1.00 66.19 193 THR A CA 1
ATOM 1553 C C . THR A 1 193 ? 11.006 -15.361 7.471 1.00 66.19 193 THR A C 1
ATOM 1555 O O . THR A 1 193 ? 11.267 -16.348 8.152 1.00 66.19 193 THR A O 1
ATOM 1558 N N . VAL A 1 194 ? 10.653 -15.458 6.190 1.00 62.19 194 VAL A N 1
ATOM 1559 C CA . VAL A 1 194 ? 10.906 -16.688 5.450 1.00 62.19 194 VAL A CA 1
ATOM 1560 C C . VAL A 1 194 ? 12.413 -16.899 5.573 1.00 62.19 194 VAL A C 1
ATOM 1562 O O . VAL A 1 194 ? 13.162 -16.016 5.137 1.00 62.19 194 VAL A O 1
ATOM 1565 N N . PRO A 1 195 ? 12.876 -17.968 6.251 1.00 65.19 195 PRO A N 1
ATOM 1566 C CA . PRO A 1 195 ? 14.301 -18.198 6.377 1.00 65.19 195 PRO A CA 1
ATOM 1567 C C . PRO A 1 195 ? 14.874 -18.223 4.960 1.00 65.19 195 PRO A C 1
ATOM 1569 O O . PRO A 1 195 ? 14.234 -18.805 4.073 1.00 65.19 195 PRO A O 1
ATOM 1572 N N . PRO A 1 196 ? 16.019 -17.557 4.717 1.00 62.56 196 PRO A N 1
ATOM 1573 C CA . PRO A 1 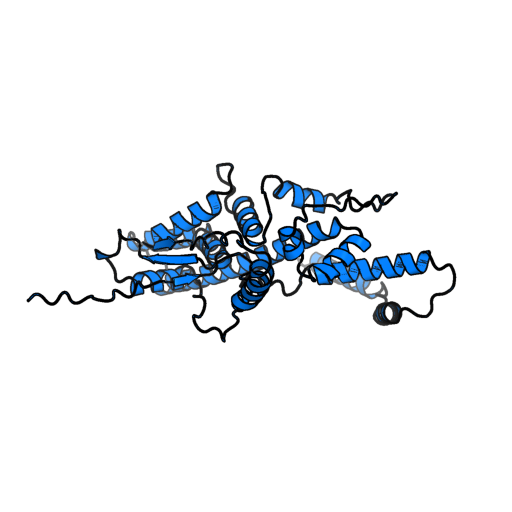196 ? 16.605 -17.535 3.390 1.00 62.56 196 PRO A CA 1
ATOM 1574 C C . PRO A 1 196 ? 16.717 -18.981 2.902 1.00 62.56 196 PRO A C 1
ATOM 1576 O O . PRO A 1 196 ? 17.087 -19.855 3.701 1.00 62.56 196 PRO A O 1
ATOM 1579 N N . PRO A 1 197 ? 16.340 -19.266 1.643 1.00 64.50 197 PRO A N 1
ATOM 1580 C CA . PRO A 1 197 ? 16.461 -20.611 1.109 1.00 64.50 197 PRO A CA 1
ATOM 1581 C C . PRO A 1 197 ? 17.897 -21.072 1.355 1.00 64.50 197 PRO A C 1
ATOM 1583 O O . PRO A 1 197 ? 18.848 -20.366 1.011 1.00 64.50 197 PRO A O 1
ATOM 1586 N N . LYS A 1 198 ? 18.056 -22.210 2.045 1.00 76.62 198 LYS A N 1
ATOM 1587 C CA . LYS A 1 198 ? 19.384 -22.785 2.277 1.00 76.62 198 LYS A CA 1
ATOM 1588 C C . LYS A 1 198 ? 20.037 -22.943 0.909 1.00 76.62 198 LYS A C 1
ATOM 1590 O O . LYS A 1 198 ? 19.388 -23.456 0.001 1.00 76.62 198 LYS A O 1
ATOM 1595 N N . ALA A 1 199 ? 21.273 -22.458 0.767 1.00 73.56 199 ALA A N 1
ATOM 1596 C CA . ALA A 1 199 ? 21.986 -22.539 -0.499 1.00 73.56 199 ALA A CA 1
ATOM 1597 C C . ALA A 1 199 ? 21.939 -23.995 -0.995 1.00 73.56 199 ALA A C 1
ATOM 1599 O O . ALA A 1 199 ? 22.271 -24.894 -0.213 1.00 73.56 199 ALA A O 1
ATOM 1600 N N . PRO A 1 200 ? 21.471 -24.243 -2.229 1.00 69.44 200 PRO A N 1
ATOM 1601 C CA . PRO A 1 200 ? 21.363 -25.595 -2.748 1.00 69.44 200 PRO A CA 1
ATOM 1602 C C . PRO A 1 200 ? 22.755 -26.228 -2.743 1.00 69.44 200 PRO A C 1
ATOM 1604 O O . PRO A 1 200 ? 23.704 -25.680 -3.301 1.00 69.44 200 PRO A O 1
ATOM 1607 N N . THR A 1 201 ? 22.888 -27.358 -2.052 1.00 80.62 201 THR A N 1
ATOM 1608 C CA . THR A 1 201 ? 24.163 -28.073 -1.896 1.00 80.62 201 THR A CA 1
ATOM 1609 C C . THR A 1 201 ? 24.568 -28.850 -3.150 1.00 80.62 201 THR A C 1
ATOM 1611 O O . THR A 1 201 ? 25.714 -29.277 -3.253 1.00 80.62 201 THR A O 1
ATOM 1614 N N . ASP A 1 202 ? 23.663 -29.018 -4.115 1.00 84.12 202 ASP A N 1
ATOM 1615 C CA . ASP A 1 202 ? 23.886 -29.747 -5.359 1.00 84.12 202 ASP A CA 1
ATOM 1616 C C . ASP A 1 202 ? 23.150 -29.117 -6.560 1.00 84.12 202 ASP A C 1
ATOM 1618 O O . ASP A 1 202 ? 22.047 -28.582 -6.455 1.00 84.12 202 ASP A O 1
ATOM 1622 N N . ALA A 1 203 ? 23.759 -29.200 -7.749 1.00 73.50 203 ALA A N 1
ATOM 1623 C CA . ALA A 1 203 ? 23.202 -28.641 -8.989 1.00 73.50 203 ALA A CA 1
ATOM 1624 C C . ALA A 1 203 ? 21.856 -29.282 -9.396 1.00 73.50 203 ALA A C 1
ATOM 1626 O O . ALA A 1 203 ? 21.043 -28.649 -10.069 1.00 73.50 203 ALA A O 1
ATOM 1627 N N . ALA A 1 204 ? 21.600 -30.522 -8.964 1.00 73.81 204 ALA A N 1
ATOM 1628 C CA . ALA A 1 204 ? 20.323 -31.205 -9.163 1.00 73.81 204 ALA A CA 1
ATOM 1629 C C . ALA A 1 204 ? 19.216 -30.653 -8.242 1.00 73.81 204 ALA A C 1
ATOM 1631 O O . ALA A 1 204 ? 18.067 -30.529 -8.677 1.00 73.81 204 ALA A O 1
ATOM 1632 N N . GLY A 1 205 ? 19.565 -30.251 -7.013 1.00 71.62 205 GLY A N 1
ATOM 1633 C CA . GLY A 1 205 ? 18.668 -29.569 -6.084 1.00 71.62 205 GLY A CA 1
ATOM 1634 C C . GLY A 1 205 ? 18.189 -28.224 -6.622 1.00 71.62 205 GLY A C 1
ATOM 1635 O O . GLY A 1 205 ? 17.008 -27.922 -6.512 1.00 71.62 205 GLY A O 1
ATOM 1636 N N . VAL A 1 206 ? 19.045 -27.477 -7.334 1.00 72.50 206 VAL A N 1
ATOM 1637 C CA . VAL A 1 206 ? 18.703 -26.158 -7.909 1.00 72.50 206 VAL A CA 1
ATOM 1638 C C . VAL A 1 206 ? 17.461 -26.215 -8.808 1.00 72.50 206 VAL A C 1
ATOM 1640 O O . VAL A 1 206 ? 16.563 -25.390 -8.671 1.00 72.50 206 VAL A O 1
ATOM 1643 N N . ILE A 1 207 ? 17.363 -27.189 -9.720 1.00 72.38 207 ILE A N 1
ATOM 1644 C CA . ILE A 1 207 ? 16.232 -27.278 -10.665 1.00 72.38 207 ILE A CA 1
ATOM 1645 C C . ILE A 1 207 ? 14.958 -27.759 -9.955 1.00 72.38 207 ILE A C 1
ATOM 1647 O O . ILE A 1 207 ? 13.860 -27.276 -10.249 1.00 72.38 207 ILE A O 1
ATOM 1651 N N . ALA A 1 208 ? 15.088 -28.699 -9.015 1.00 72.00 208 ALA A N 1
ATOM 1652 C CA . ALA A 1 208 ? 13.965 -29.185 -8.220 1.00 72.00 208 ALA A CA 1
ATOM 1653 C C . ALA A 1 208 ? 13.426 -28.1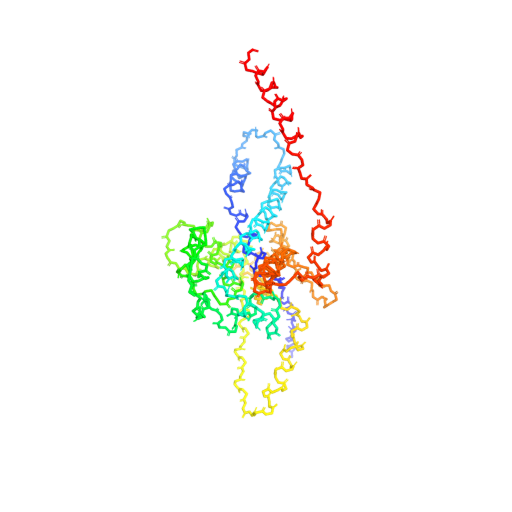00 -7.275 1.00 72.00 208 ALA A C 1
ATOM 1655 O O . ALA A 1 208 ? 12.211 -27.981 -7.131 1.00 72.00 208 ALA A O 1
ATOM 1656 N N . ASP A 1 209 ? 14.306 -27.278 -6.703 1.00 66.19 209 ASP A N 1
ATOM 1657 C CA . ASP A 1 209 ? 13.969 -26.147 -5.843 1.00 66.19 209 ASP A CA 1
ATOM 1658 C C . ASP A 1 209 ? 13.411 -24.970 -6.638 1.00 66.19 209 ASP A C 1
ATOM 1660 O O . ASP A 1 209 ? 12.462 -24.349 -6.175 1.00 66.19 209 ASP A O 1
ATOM 1664 N N . LEU A 1 210 ? 13.883 -24.712 -7.863 1.00 63.72 210 LEU A N 1
ATOM 1665 C CA . LEU A 1 210 ? 13.259 -23.741 -8.771 1.00 63.72 210 LEU A CA 1
ATOM 1666 C C . LEU A 1 210 ? 11.832 -24.165 -9.143 1.00 63.72 210 LEU A C 1
ATOM 1668 O O . LEU A 1 210 ? 10.908 -23.357 -9.061 1.00 63.72 210 LEU A O 1
ATOM 1672 N N . LYS A 1 211 ? 11.615 -25.447 -9.472 1.00 65.38 211 LYS A N 1
ATOM 1673 C CA . LYS A 1 211 ? 10.270 -25.981 -9.752 1.00 65.38 211 LYS A CA 1
ATOM 1674 C C . LYS A 1 211 ? 9.387 -26.028 -8.504 1.00 65.38 211 LYS A C 1
ATOM 1676 O O . LYS A 1 211 ? 8.197 -25.733 -8.598 1.00 65.38 211 LYS A O 1
ATOM 1681 N N . LYS A 1 212 ? 9.940 -26.359 -7.330 1.00 65.38 212 LYS A N 1
ATOM 1682 C CA . LYS A 1 212 ? 9.234 -26.295 -6.038 1.00 65.38 212 LYS A CA 1
ATOM 1683 C C . LYS A 1 212 ? 8.947 -24.867 -5.599 1.00 65.38 212 LYS A C 1
ATOM 1685 O O . LYS A 1 212 ? 7.907 -24.660 -4.997 1.00 65.38 212 LYS A O 1
ATOM 1690 N N . ALA A 1 213 ? 9.802 -23.894 -5.895 1.00 57.59 213 ALA A N 1
ATOM 1691 C CA . ALA A 1 213 ? 9.542 -22.480 -5.647 1.00 57.59 213 ALA A CA 1
ATOM 1692 C C . ALA A 1 213 ? 8.427 -21.983 -6.571 1.00 57.59 213 ALA A C 1
ATOM 1694 O O . ALA A 1 213 ? 7.466 -21.389 -6.096 1.00 57.59 213 ALA A O 1
ATOM 1695 N N . GLN A 1 214 ? 8.471 -22.341 -7.858 1.00 57.28 214 GLN A N 1
ATOM 1696 C CA . GLN A 1 214 ? 7.397 -22.045 -8.810 1.00 57.28 214 GLN A CA 1
ATOM 1697 C C . GLN A 1 214 ? 6.056 -22.702 -8.434 1.00 57.28 214 GLN A C 1
ATOM 1699 O O . GLN A 1 214 ? 5.015 -22.094 -8.650 1.00 57.28 214 GLN A O 1
ATOM 1704 N N . THR A 1 215 ? 6.052 -23.900 -7.834 1.00 53.94 215 THR A N 1
ATOM 1705 C CA . THR A 1 215 ? 4.812 -24.598 -7.421 1.00 53.94 215 THR A CA 1
ATOM 1706 C C . THR A 1 215 ? 4.355 -24.293 -5.988 1.00 53.94 215 THR A C 1
ATOM 1708 O O . THR A 1 215 ? 3.151 -24.246 -5.746 1.00 53.94 215 THR A O 1
ATOM 1711 N N . ARG A 1 216 ? 5.253 -23.998 -5.033 1.00 51.53 216 ARG A N 1
ATOM 1712 C CA . ARG A 1 216 ? 4.889 -23.416 -3.718 1.00 51.53 216 ARG A CA 1
ATOM 1713 C C . ARG A 1 216 ? 4.330 -22.003 -3.856 1.00 51.53 216 ARG A C 1
ATOM 1715 O O . ARG A 1 216 ? 3.496 -21.615 -3.044 1.00 51.53 216 ARG A O 1
ATOM 1722 N N . ASN A 1 217 ? 4.699 -21.292 -4.920 1.00 46.50 217 ASN A N 1
ATOM 1723 C CA . ASN A 1 217 ? 4.053 -20.050 -5.346 1.00 46.50 217 ASN A CA 1
ATOM 1724 C C . ASN A 1 217 ? 2.616 -20.254 -5.878 1.00 46.50 217 ASN A C 1
ATOM 1726 O O . ASN A 1 217 ? 2.028 -19.318 -6.410 1.00 46.50 217 ASN A O 1
ATOM 1730 N N . GLY A 1 218 ? 2.018 -21.444 -5.709 1.00 42.78 218 GLY A N 1
ATOM 1731 C CA . GLY A 1 218 ? 0.571 -21.656 -5.824 1.00 42.78 218 GLY A CA 1
ATOM 1732 C C . GLY A 1 218 ? -0.251 -20.846 -4.809 1.00 42.78 218 GLY A C 1
ATOM 1733 O O . GLY A 1 218 ? -1.416 -20.563 -5.069 1.00 42.78 218 GLY A O 1
ATOM 1734 N N . TYR A 1 219 ? 0.366 -20.364 -3.718 1.00 45.75 219 TYR A N 1
ATOM 1735 C CA . TYR A 1 219 ? -0.027 -19.069 -3.153 1.00 45.75 219 TYR A CA 1
ATOM 1736 C C . TYR A 1 219 ? 0.490 -18.003 -4.106 1.00 45.75 219 TYR A C 1
ATOM 1738 O O . TYR A 1 219 ? 1.631 -17.561 -3.968 1.00 45.75 219 TYR A O 1
ATOM 1746 N N . ALA A 1 220 ? -0.330 -17.669 -5.102 1.00 45.91 220 ALA A N 1
ATOM 1747 C CA . ALA A 1 220 ? -0.075 -16.607 -6.056 1.00 45.91 220 ALA A CA 1
ATOM 1748 C C . ALA A 1 220 ? 0.575 -15.424 -5.331 1.00 45.91 220 ALA A C 1
ATOM 1750 O O . ALA A 1 220 ? -0.042 -14.793 -4.472 1.00 45.91 220 ALA A O 1
ATOM 1751 N N . THR A 1 221 ? 1.860 -15.239 -5.632 1.00 51.78 221 THR A N 1
ATOM 1752 C CA . THR A 1 221 ? 2.731 -14.108 -5.318 1.00 51.78 221 THR A CA 1
ATOM 1753 C C . THR A 1 221 ? 1.967 -12.939 -4.709 1.00 51.78 221 THR A C 1
ATOM 1755 O O . THR A 1 221 ? 1.426 -12.096 -5.431 1.00 51.78 221 THR A O 1
ATOM 1758 N N . ALA A 1 222 ? 1.896 -12.897 -3.375 1.00 64.25 222 ALA A N 1
ATOM 1759 C CA . ALA A 1 222 ? 1.402 -11.722 -2.683 1.00 64.25 222 ALA A CA 1
ATOM 1760 C C . ALA A 1 222 ? 2.286 -10.566 -3.149 1.00 64.25 222 ALA A C 1
ATOM 1762 O O . ALA A 1 222 ? 3.477 -10.504 -2.844 1.00 64.25 222 ALA A O 1
ATOM 1763 N N . SER A 1 223 ? 1.706 -9.717 -3.993 1.00 78.19 223 SER A N 1
ATOM 1764 C CA . SER A 1 223 ? 2.424 -8.747 -4.816 1.00 78.19 223 SER A CA 1
ATOM 1765 C C . SER A 1 223 ? 3.258 -7.779 -3.979 1.00 78.19 223 SER A C 1
ATOM 1767 O O . SER A 1 223 ? 4.168 -7.149 -4.497 1.00 78.19 223 SER A O 1
ATOM 1769 N N . PHE A 1 224 ? 2.979 -7.695 -2.680 1.00 87.19 224 PHE A N 1
ATOM 1770 C CA . PHE A 1 224 ? 3.622 -6.811 -1.721 1.00 87.19 224 PHE A CA 1
ATOM 1771 C C . PHE A 1 224 ? 4.312 -7.568 -0.565 1.00 87.19 224 PHE A C 1
ATOM 1773 O O . PHE A 1 224 ? 4.626 -6.979 0.473 1.00 87.19 224 PHE A O 1
ATOM 1780 N N . GLY A 1 225 ? 4.632 -8.851 -0.761 1.00 87.25 225 GLY A N 1
ATOM 1781 C CA . GLY A 1 225 ? 5.405 -9.678 0.169 1.00 87.25 225 GLY A CA 1
ATOM 1782 C C . GLY A 1 225 ? 4.559 -10.633 1.012 1.00 87.25 225 GLY A C 1
ATOM 1783 O O . GLY A 1 225 ? 3.347 -10.723 0.857 1.00 87.25 225 GLY A O 1
ATOM 1784 N N . ALA A 1 226 ? 5.218 -11.379 1.902 1.00 88.25 226 ALA A N 1
ATOM 1785 C CA . ALA A 1 226 ? 4.554 -12.380 2.734 1.00 88.25 226 ALA A CA 1
ATOM 1786 C C . ALA A 1 226 ? 3.459 -11.760 3.632 1.00 88.25 226 ALA A C 1
ATOM 1788 O O . ALA A 1 226 ? 3.642 -10.635 4.113 1.00 88.25 226 ALA A O 1
ATOM 1789 N N . PRO A 1 227 ? 2.365 -12.500 3.906 1.00 91.00 227 PRO A N 1
ATOM 1790 C CA . PRO A 1 227 ? 1.361 -12.093 4.879 1.00 91.00 227 PRO A CA 1
ATOM 1791 C C . PRO A 1 227 ? 1.970 -11.721 6.228 1.00 91.00 227 PRO A C 1
ATOM 1793 O O . PRO A 1 227 ? 2.899 -12.370 6.719 1.00 91.00 227 PRO A O 1
ATOM 1796 N N . VAL A 1 228 ? 1.408 -10.688 6.839 1.00 93.06 228 VAL A N 1
ATOM 1797 C CA . VAL A 1 228 ? 1.711 -10.280 8.205 1.00 93.06 228 VAL A CA 1
ATOM 1798 C C . VAL A 1 228 ? 0.767 -11.021 9.132 1.00 93.06 228 VAL A C 1
ATOM 1800 O O . VAL A 1 228 ? -0.444 -10.995 8.926 1.00 93.06 228 VAL A O 1
ATOM 1803 N N . ILE A 1 229 ? 1.317 -11.683 10.145 1.00 94.62 229 ILE A N 1
ATOM 1804 C CA . ILE A 1 229 ? 0.511 -12.348 11.163 1.00 94.62 229 ILE A CA 1
ATOM 1805 C C . ILE A 1 229 ? 0.331 -11.369 12.315 1.00 94.62 229 ILE A C 1
ATOM 1807 O O . ILE A 1 229 ? 1.316 -10.893 12.882 1.00 94.62 229 ILE A O 1
ATOM 1811 N N . ILE A 1 230 ? -0.916 -11.042 12.628 1.00 96.25 230 ILE A N 1
ATOM 1812 C CA . ILE A 1 230 ? -1.271 -10.199 13.766 1.00 96.25 230 ILE A CA 1
ATOM 1813 C C . ILE A 1 230 ? -1.742 -11.106 14.898 1.00 96.25 230 ILE A C 1
ATOM 1815 O O . ILE A 1 230 ? -2.493 -12.053 14.663 1.00 96.25 230 ILE A O 1
ATOM 1819 N N . ARG A 1 231 ? -1.297 -10.811 16.116 1.00 95.69 231 ARG A N 1
ATOM 1820 C CA . ARG A 1 231 ? -1.731 -11.486 17.340 1.00 95.69 231 ARG A CA 1
ATOM 1821 C C . ARG A 1 231 ? -1.932 -10.474 18.458 1.00 95.69 231 ARG A C 1
ATOM 1823 O O . ARG A 1 231 ? -1.420 -9.353 18.386 1.00 95.69 231 ARG A O 1
ATOM 1830 N N . GLN A 1 232 ? -2.668 -10.865 19.487 1.00 95.12 232 GLN A N 1
ATOM 1831 C CA . GLN A 1 232 ? -2.788 -10.059 20.697 1.00 95.12 232 GLN A CA 1
ATOM 1832 C C . GLN A 1 232 ? -1.421 -9.966 21.390 1.00 95.12 232 GLN A C 1
ATOM 1834 O O . GLN A 1 232 ? -0.673 -10.942 21.452 1.00 95.12 232 GLN A O 1
ATOM 1839 N N . SER A 1 233 ? -1.065 -8.786 21.892 1.00 93.88 233 SER A N 1
ATOM 1840 C CA . SER A 1 233 ? 0.187 -8.610 22.627 1.00 93.88 233 SER A CA 1
ATOM 1841 C C . SER A 1 233 ? 0.100 -9.272 23.999 1.00 93.88 233 SER A C 1
ATOM 1843 O O . SER A 1 233 ? -0.913 -9.119 24.684 1.00 93.88 233 SER A O 1
ATOM 1845 N N . ALA A 1 234 ? 1.193 -9.888 24.454 1.00 91.44 234 ALA A N 1
ATOM 1846 C CA . ALA A 1 234 ? 1.271 -10.536 25.767 1.00 91.44 234 ALA A CA 1
ATOM 1847 C C . ALA A 1 234 ? 0.852 -9.627 26.941 1.00 91.44 234 ALA A C 1
ATOM 1849 O O . ALA A 1 234 ? 0.315 -10.102 27.931 1.00 91.44 234 ALA A O 1
ATOM 1850 N N . SER A 1 235 ? 1.026 -8.305 26.820 1.00 89.38 235 SER A N 1
ATOM 1851 C CA . SER A 1 235 ? 0.618 -7.343 27.852 1.00 89.38 235 SER A CA 1
ATOM 1852 C C . SER A 1 235 ? -0.898 -7.198 28.040 1.00 89.38 235 SER A C 1
ATOM 1854 O O . SER A 1 235 ? -1.312 -6.550 28.996 1.00 89.38 235 SER A O 1
ATOM 1856 N N . VAL A 1 236 ? -1.718 -7.723 27.123 1.00 88.44 236 VAL A N 1
ATOM 1857 C CA . VAL A 1 236 ? -3.191 -7.601 27.138 1.00 88.44 236 VAL A CA 1
ATOM 1858 C C . VAL A 1 236 ? -3.882 -8.964 27.288 1.00 88.44 236 VAL A C 1
ATOM 1860 O O . VAL A 1 236 ? -5.081 -9.002 27.542 1.00 88.44 236 VAL A O 1
ATOM 1863 N N . GLN A 1 237 ? -3.134 -10.072 27.213 1.00 82.88 237 GLN A N 1
ATOM 1864 C CA . GLN A 1 237 ? -3.679 -11.438 27.258 1.00 82.88 237 GLN A CA 1
ATOM 1865 C C . GLN A 1 237 ? -4.526 -11.722 28.507 1.00 82.88 237 GLN A C 1
ATOM 1867 O O . GLN A 1 237 ? -5.544 -12.397 28.412 1.00 82.88 237 GLN A O 1
ATOM 1872 N N . ASP A 1 238 ? -4.164 -11.156 29.661 1.00 87.25 238 ASP A N 1
ATOM 1873 C CA . ASP A 1 238 ? -4.911 -11.368 30.908 1.00 87.25 238 ASP A CA 1
ATOM 1874 C C . ASP A 1 238 ? -6.197 -10.522 31.005 1.00 87.25 238 ASP A C 1
ATOM 1876 O O . ASP A 1 238 ? -7.042 -10.768 31.867 1.00 87.25 238 ASP A O 1
ATOM 1880 N N . ALA A 1 239 ? -6.338 -9.491 30.166 1.00 89.25 239 ALA A N 1
ATOM 1881 C CA . ALA A 1 239 ? -7.391 -8.482 30.288 1.00 89.25 239 ALA A CA 1
ATOM 1882 C C . ALA A 1 239 ? -8.569 -8.696 29.327 1.00 89.25 239 ALA A C 1
ATOM 1884 O O . ALA A 1 239 ? -9.695 -8.313 29.646 1.00 89.25 239 ALA A O 1
ATOM 1885 N N . GLU A 1 240 ? -8.324 -9.263 28.146 1.00 91.88 240 GLU A N 1
ATOM 1886 C CA . GLU A 1 240 ? -9.331 -9.411 27.094 1.00 91.88 240 GLU A CA 1
ATOM 1887 C C . GLU A 1 240 ? -9.093 -10.701 26.302 1.00 91.88 240 GLU A C 1
ATOM 1889 O O . GLU A 1 240 ? -7.952 -11.081 26.052 1.00 91.88 240 GLU A O 1
ATOM 1894 N N . ASP A 1 241 ? -10.172 -11.358 25.873 1.00 93.94 241 ASP A N 1
ATOM 1895 C CA . ASP A 1 241 ? -10.099 -12.512 24.973 1.00 93.94 241 ASP A CA 1
ATOM 1896 C C . ASP A 1 241 ? -9.486 -12.097 23.621 1.00 93.94 241 ASP A C 1
ATOM 1898 O O . ASP A 1 241 ? -9.910 -11.110 23.005 1.00 93.94 241 ASP A O 1
ATOM 1902 N N . ALA A 1 242 ? -8.500 -12.861 23.144 1.00 92.88 242 ALA A N 1
ATOM 1903 C CA . ALA A 1 242 ? -7.808 -12.607 21.885 1.00 92.88 242 ALA A CA 1
ATOM 1904 C C . ALA A 1 242 ? -8.765 -12.510 20.682 1.00 92.88 242 ALA A C 1
ATOM 1906 O O . ALA A 1 242 ? -8.560 -11.657 19.814 1.00 92.88 242 ALA A O 1
ATOM 1907 N N . ASP A 1 243 ? -9.835 -13.314 20.632 1.00 94.44 243 ASP A N 1
ATOM 1908 C CA . ASP A 1 243 ? -10.831 -13.257 19.550 1.00 94.44 243 ASP A CA 1
ATOM 1909 C C . ASP A 1 243 ? -11.595 -11.924 19.573 1.00 94.44 243 ASP A C 1
ATOM 1911 O O . ASP A 1 243 ? -11.834 -11.307 18.532 1.00 94.44 243 ASP A O 1
ATOM 1915 N N . VAL A 1 244 ? -11.912 -11.405 20.763 1.00 94.88 244 VAL A N 1
ATOM 1916 C CA . VAL A 1 244 ? -12.571 -10.099 20.914 1.00 94.88 244 VAL A CA 1
ATOM 1917 C C . VAL A 1 244 ? -11.640 -8.976 20.460 1.00 94.88 244 VAL A C 1
ATOM 1919 O O . VAL A 1 244 ? -12.060 -8.110 19.682 1.00 94.88 244 VAL A O 1
ATOM 1922 N N . THR A 1 245 ? -10.370 -9.011 20.874 1.00 95.00 245 THR A N 1
ATOM 1923 C CA . THR A 1 245 ? -9.373 -8.016 20.463 1.00 95.00 245 THR A CA 1
ATOM 1924 C C . THR A 1 245 ? -9.161 -8.021 18.942 1.00 95.00 245 THR A C 1
ATOM 1926 O O . THR A 1 245 ? -9.163 -6.953 18.322 1.00 95.00 245 THR A O 1
ATOM 1929 N N . LEU A 1 246 ? -9.032 -9.194 18.311 1.00 95.31 246 LEU A N 1
ATOM 1930 C CA . LEU A 1 246 ? -8.817 -9.293 16.863 1.00 95.31 246 LEU A CA 1
ATOM 1931 C C . LEU A 1 246 ? -10.062 -8.906 16.057 1.00 95.31 246 LEU A C 1
ATOM 1933 O O . LEU A 1 246 ? -9.940 -8.160 15.088 1.00 95.31 246 LEU A O 1
ATOM 1937 N N . ARG A 1 247 ? -11.272 -9.291 16.482 1.00 95.44 247 ARG A N 1
ATOM 1938 C CA . ARG A 1 247 ? -12.516 -8.835 15.830 1.00 95.44 247 ARG A CA 1
ATOM 1939 C C . ARG A 1 247 ? -12.724 -7.330 15.955 1.00 95.44 247 ARG A C 1
ATOM 1941 O O . ARG A 1 247 ? -13.283 -6.707 15.047 1.00 95.44 247 ARG A O 1
ATOM 1948 N N . ARG A 1 248 ? -12.299 -6.729 17.075 1.00 95.25 248 ARG A N 1
ATOM 1949 C CA . ARG A 1 248 ? -12.263 -5.269 17.223 1.0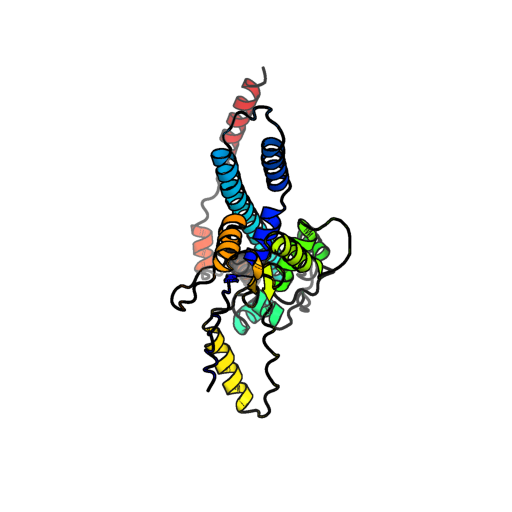0 95.25 248 ARG A CA 1
ATOM 1950 C C . ARG A 1 248 ? -11.315 -4.679 16.186 1.00 95.25 248 ARG A C 1
ATOM 1952 O O . ARG A 1 248 ? -11.741 -3.814 15.432 1.00 95.25 248 ARG A O 1
ATOM 1959 N N . LEU A 1 249 ? -10.084 -5.180 16.093 1.00 96.50 249 LEU A N 1
ATOM 1960 C CA . LEU A 1 249 ? -9.098 -4.715 15.117 1.00 96.50 249 LEU A CA 1
ATOM 1961 C C . LEU A 1 249 ? -9.612 -4.801 13.669 1.00 96.50 249 LEU A C 1
ATOM 1963 O O . LEU A 1 249 ? -9.505 -3.826 12.930 1.00 96.50 249 LEU A O 1
ATOM 1967 N N . GLU A 1 250 ? -10.193 -5.935 13.270 1.00 95.88 250 GLU A N 1
ATOM 1968 C CA . GLU A 1 250 ? -10.753 -6.134 11.926 1.00 95.88 250 GLU A CA 1
ATOM 1969 C C . GLU A 1 250 ? -11.813 -5.086 11.586 1.00 95.88 250 GLU A C 1
ATOM 1971 O O . GLU A 1 250 ? -11.764 -4.453 10.529 1.00 95.88 250 GLU A O 1
ATOM 1976 N N . ARG A 1 251 ? -12.756 -4.868 12.509 1.00 95.25 251 ARG A N 1
ATOM 1977 C CA . ARG A 1 251 ? -13.843 -3.898 12.345 1.00 95.25 251 ARG A CA 1
ATOM 1978 C C . ARG A 1 251 ? -13.322 -2.467 12.255 1.00 95.25 251 ARG A C 1
ATOM 1980 O O . ARG A 1 251 ? -13.807 -1.688 11.439 1.00 95.25 251 ARG A O 1
ATOM 1987 N N . GLU A 1 252 ? -12.370 -2.140 13.115 1.00 95.81 252 GLU A N 1
ATOM 1988 C CA . GLU A 1 252 ? -11.852 -0.791 13.327 1.00 95.81 252 GLU A CA 1
ATOM 1989 C C . GLU A 1 252 ? -10.892 -0.346 12.229 1.00 95.81 252 GLU A C 1
ATOM 1991 O O . GLU A 1 252 ? -10.938 0.801 11.797 1.00 95.81 252 GLU A O 1
ATOM 1996 N N . LEU A 1 253 ? -10.054 -1.256 11.735 1.00 96.56 253 LEU A N 1
ATOM 1997 C CA . LEU A 1 253 ? -9.156 -0.980 10.618 1.00 96.56 253 LEU A CA 1
ATOM 1998 C C . LEU A 1 253 ? -9.798 -1.259 9.254 1.00 96.56 253 LEU A C 1
ATOM 2000 O O . LEU A 1 253 ? -9.226 -0.869 8.238 1.00 96.56 253 LEU A O 1
ATOM 2004 N N . ALA A 1 254 ? -10.976 -1.891 9.224 1.00 95.12 254 ALA A N 1
ATOM 2005 C CA . ALA A 1 254 ? -11.650 -2.363 8.012 1.00 95.12 254 ALA A CA 1
ATOM 2006 C C . ALA A 1 254 ? -10.779 -3.313 7.160 1.00 95.12 254 ALA A C 1
ATOM 2008 O O . ALA A 1 254 ? -10.893 -3.358 5.934 1.00 95.12 254 ALA A O 1
ATOM 2009 N N . ILE A 1 255 ? -9.907 -4.082 7.816 1.00 93.81 255 ILE A N 1
ATOM 2010 C CA . ILE A 1 255 ? -9.033 -5.069 7.173 1.00 93.81 255 ILE A CA 1
ATOM 2011 C C . ILE A 1 255 ? -9.762 -6.399 7.005 1.00 93.81 255 ILE A C 1
ATOM 2013 O O . ILE A 1 255 ? -10.548 -6.805 7.858 1.00 93.81 255 ILE A O 1
ATOM 2017 N N . LYS A 1 256 ? -9.484 -7.094 5.900 1.00 93.12 256 LYS A N 1
ATOM 2018 C CA . LYS A 1 256 ? -10.032 -8.426 5.633 1.00 93.12 256 LYS A CA 1
ATOM 2019 C C . LYS A 1 256 ? -8.951 -9.485 5.868 1.00 93.12 256 LYS A C 1
ATOM 2021 O O . LYS A 1 256 ? -7.865 -9.343 5.295 1.00 93.12 256 LYS A O 1
ATOM 2026 N N . PRO A 1 257 ? -9.219 -10.536 6.664 1.00 93.06 257 PRO A N 1
ATOM 2027 C CA . PRO A 1 257 ? -8.305 -11.663 6.780 1.00 93.06 257 PRO A CA 1
ATOM 2028 C C . PRO A 1 257 ? -8.070 -12.303 5.415 1.00 93.06 257 PRO A C 1
ATOM 2030 O O . PRO A 1 257 ? -8.973 -12.382 4.578 1.00 93.06 257 PRO A O 1
ATOM 2033 N N . ILE A 1 258 ? -6.856 -12.802 5.200 1.00 90.31 258 ILE A N 1
ATOM 2034 C CA . ILE A 1 258 ? -6.583 -13.665 4.054 1.00 90.31 258 ILE A CA 1
ATOM 2035 C C . ILE A 1 258 ? -7.328 -14.984 4.297 1.00 90.31 258 ILE A C 1
ATOM 2037 O O . ILE A 1 258 ? -7.081 -15.620 5.327 1.00 90.31 258 ILE A O 1
ATOM 2041 N N . PRO A 1 259 ? -8.219 -15.419 3.386 1.00 87.81 259 PRO A N 1
ATOM 2042 C CA . PRO A 1 259 ? -8.913 -16.683 3.559 1.00 87.81 259 PRO A CA 1
ATOM 2043 C C . PRO A 1 259 ? -7.896 -17.821 3.625 1.00 87.81 259 PRO A C 1
ATOM 2045 O O . PRO A 1 259 ? -6.952 -17.900 2.837 1.00 87.81 259 PRO A O 1
ATOM 2048 N N . THR A 1 260 ? -8.088 -18.717 4.588 1.00 81.69 260 THR A N 1
ATOM 2049 C CA . THR A 1 260 ? -7.251 -19.912 4.758 1.00 81.69 260 THR A CA 1
ATOM 2050 C C . THR A 1 260 ? -7.494 -20.938 3.653 1.00 81.69 260 THR A C 1
ATOM 2052 O O . THR A 1 260 ? -6.643 -21.792 3.404 1.00 81.69 260 THR A O 1
ATOM 2055 N N . SER A 1 261 ? -8.638 -20.839 2.968 1.00 82.56 261 SER A N 1
ATOM 2056 C CA . SER A 1 261 ? -8.990 -21.699 1.846 1.00 82.56 261 SER A CA 1
ATOM 2057 C C . SER A 1 261 ? -8.191 -21.320 0.591 1.00 82.56 261 SER A C 1
ATOM 2059 O O . SER A 1 261 ? -8.316 -20.195 0.104 1.00 82.56 261 SER A O 1
ATOM 2061 N N . PRO A 1 262 ? -7.425 -22.255 0.000 1.00 71.19 262 PRO A N 1
ATOM 2062 C CA . PRO A 1 262 ? -6.649 -22.002 -1.213 1.00 71.19 262 PRO A CA 1
ATOM 2063 C C . PRO A 1 262 ? -7.510 -21.767 -2.467 1.00 71.19 262 PRO A C 1
ATOM 2065 O O . PRO A 1 262 ? -6.974 -21.404 -3.510 1.00 71.19 262 PRO A O 1
ATOM 2068 N N . CYS A 1 263 ? -8.830 -21.976 -2.398 1.00 73.50 263 CYS A N 1
ATOM 2069 C CA . CYS A 1 263 ? -9.724 -21.826 -3.548 1.00 73.50 263 CYS A CA 1
ATOM 2070 C C . CYS A 1 263 ? -10.203 -20.384 -3.784 1.00 73.50 263 CYS A C 1
ATOM 2072 O O . CYS A 1 263 ? -10.695 -20.088 -4.871 1.00 73.50 263 CYS A O 1
ATOM 2074 N N . GLU A 1 264 ? -10.051 -19.480 -2.812 1.00 75.06 264 GLU A N 1
ATOM 2075 C CA . GLU A 1 264 ? -10.471 -18.083 -2.949 1.00 75.06 264 GLU A CA 1
ATOM 2076 C C . GLU A 1 264 ? -9.270 -17.196 -3.277 1.00 75.06 264 GLU A C 1
ATOM 2078 O O . GLU A 1 264 ? -8.582 -16.668 -2.402 1.00 75.06 264 GLU A O 1
ATOM 2083 N N . ALA A 1 265 ? -9.010 -17.017 -4.573 1.00 66.06 265 ALA A N 1
ATOM 2084 C CA . ALA A 1 265 ? -8.057 -16.024 -5.049 1.00 66.06 265 ALA A CA 1
ATOM 2085 C C . ALA A 1 265 ? -8.617 -14.615 -4.791 1.00 66.06 265 ALA A C 1
ATOM 2087 O O . ALA A 1 265 ? -9.249 -14.006 -5.652 1.00 66.06 265 ALA A O 1
ATOM 2088 N N . VAL A 1 266 ? -8.411 -14.091 -3.584 1.00 73.19 266 VAL A N 1
ATOM 2089 C CA . VAL A 1 266 ? -8.764 -12.706 -3.267 1.00 73.19 266 VAL A CA 1
ATOM 2090 C C . VAL A 1 266 ? -7.829 -11.799 -4.068 1.00 73.19 266 VAL A C 1
ATOM 2092 O O . VAL A 1 266 ? -6.610 -11.944 -4.002 1.00 73.19 266 VAL A O 1
ATOM 2095 N N . GLN A 1 267 ? -8.364 -10.854 -4.832 1.00 79.88 267 GLN A N 1
ATOM 2096 C CA . GLN A 1 267 ? -7.538 -9.863 -5.527 1.00 79.88 267 GLN A CA 1
ATOM 2097 C C . GLN A 1 267 ? -6.913 -8.879 -4.522 1.00 79.88 267 GLN A C 1
ATOM 2099 O O . GLN A 1 267 ? -7.549 -8.592 -3.504 1.00 79.88 267 GLN A O 1
ATOM 2104 N N . PRO A 1 268 ? -5.676 -8.389 -4.739 1.00 80.38 268 PRO A N 1
ATOM 2105 C CA . PRO A 1 268 ? -5.095 -7.322 -3.919 1.00 80.38 268 PRO A CA 1
ATOM 2106 C C . PRO A 1 268 ? -5.980 -6.071 -3.961 1.00 80.38 268 PRO A C 1
ATOM 2108 O O . PRO A 1 268 ? -6.524 -5.745 -5.015 1.00 80.38 268 PRO A O 1
ATOM 2111 N N . SER A 1 269 ? -6.105 -5.353 -2.838 1.00 82.69 269 SER A N 1
ATOM 2112 C CA . SER A 1 269 ? -6.910 -4.117 -2.777 1.00 82.69 269 SER A CA 1
ATOM 2113 C C . SER A 1 269 ? -6.362 -3.029 -3.700 1.00 82.69 269 SER A C 1
ATOM 2115 O O . SER A 1 269 ? -7.101 -2.179 -4.184 1.00 82.69 269 SER A O 1
ATOM 2117 N N . ILE A 1 270 ? -5.057 -3.078 -3.971 1.00 83.31 270 ILE A N 1
ATOM 2118 C CA . ILE A 1 270 ? -4.398 -2.286 -5.004 1.00 83.31 270 ILE A CA 1
ATOM 2119 C C . ILE A 1 270 ? -4.424 -3.124 -6.285 1.00 83.31 270 ILE A C 1
ATOM 2121 O O . ILE A 1 270 ? -3.505 -3.898 -6.562 1.00 83.31 270 ILE A O 1
ATOM 2125 N N . SER A 1 271 ? -5.522 -3.030 -7.033 1.00 70.81 271 SER A N 1
ATOM 2126 C CA . SER A 1 271 ? -5.701 -3.783 -8.272 1.00 70.81 271 SER A CA 1
ATOM 2127 C C . SER A 1 271 ? -4.998 -3.085 -9.440 1.00 70.81 271 SER A C 1
ATOM 2129 O O . SER A 1 271 ? -5.392 -1.994 -9.852 1.00 70.81 271 SER A O 1
ATOM 2131 N N . SER A 1 272 ? -4.001 -3.730 -10.043 1.00 63.88 272 SER A N 1
ATOM 2132 C CA . SER A 1 272 ? -3.308 -3.237 -11.242 1.00 63.88 272 SER A CA 1
ATOM 2133 C C . SER A 1 272 ? -4.067 -3.549 -12.543 1.00 63.88 272 SER A C 1
ATOM 2135 O O . SER A 1 272 ? -3.461 -3.901 -13.556 1.00 63.88 272 SER A O 1
ATOM 2137 N N . GLU A 1 273 ? -5.402 -3.438 -12.557 1.00 59.28 273 GLU A N 1
ATOM 2138 C CA . GLU A 1 273 ? -6.224 -3.828 -13.723 1.00 59.28 273 GLU A CA 1
ATOM 2139 C C . GLU A 1 273 ? -5.833 -3.088 -15.022 1.00 59.28 273 GLU A C 1
ATOM 2141 O O . GLU A 1 273 ? -6.047 -3.590 -16.131 1.00 59.28 273 GLU A O 1
ATOM 2146 N N . GLY A 1 274 ? -5.146 -1.950 -14.894 1.00 60.78 274 GLY A N 1
ATOM 2147 C CA . GLY A 1 274 ? -4.396 -1.297 -15.961 1.00 60.78 274 GLY A CA 1
ATOM 2148 C C . GLY A 1 274 ? -2.886 -1.359 -15.738 1.00 60.78 274 GLY A C 1
ATOM 2149 O O . GLY A 1 274 ? -2.286 -0.323 -15.482 1.00 60.78 274 GLY A O 1
ATOM 2150 N N . SER A 1 275 ? -2.263 -2.541 -15.831 1.00 59.84 275 SER A N 1
ATOM 2151 C CA . SER A 1 275 ? -0.794 -2.649 -15.807 1.00 59.84 275 SER A CA 1
ATOM 2152 C C . SER A 1 275 ? -0.190 -1.662 -16.808 1.00 59.84 275 SER A C 1
ATOM 2154 O O . SER A 1 275 ? -0.589 -1.653 -17.982 1.00 59.84 275 SER A O 1
ATOM 2156 N N . ALA A 1 276 ? 0.769 -0.846 -16.356 1.00 62.94 276 ALA A N 1
ATOM 2157 C CA . ALA A 1 276 ? 1.471 0.121 -17.198 1.00 62.94 276 ALA A CA 1
ATOM 2158 C C . ALA A 1 276 ? 2.034 -0.541 -18.469 1.00 62.94 276 ALA A C 1
ATOM 2160 O O . ALA A 1 276 ? 2.022 0.064 -19.540 1.00 62.94 276 ALA A O 1
ATOM 2161 N N . ALA A 1 277 ? 2.395 -1.828 -18.392 1.00 61.09 277 ALA A N 1
ATOM 2162 C CA . ALA A 1 277 ? 2.829 -2.629 -19.530 1.00 61.09 277 ALA A CA 1
ATOM 2163 C C . ALA A 1 277 ? 1.818 -2.631 -20.688 1.00 61.09 277 ALA A C 1
ATOM 2165 O O . ALA A 1 277 ? 2.220 -2.547 -21.838 1.00 61.09 277 ALA A O 1
ATOM 2166 N N . ARG A 1 278 ? 0.500 -2.633 -20.438 1.00 68.25 278 ARG A N 1
ATOM 2167 C CA . ARG A 1 278 ? -0.506 -2.568 -21.520 1.00 68.25 278 ARG A CA 1
ATOM 2168 C C . ARG A 1 278 ? -0.546 -1.210 -22.212 1.00 68.25 278 ARG A C 1
ATOM 2170 O O . ARG A 1 278 ? -0.837 -1.135 -23.405 1.00 68.25 278 ARG A O 1
ATOM 2177 N N . PHE A 1 279 ? -0.322 -0.131 -21.468 1.00 65.44 279 PHE A N 1
ATOM 2178 C CA . PHE A 1 279 ? -0.271 1.215 -22.035 1.00 65.44 279 PHE A CA 1
ATOM 2179 C C . PHE A 1 279 ? 1.015 1.409 -22.836 1.00 65.44 279 PHE A C 1
ATOM 2181 O O . PHE A 1 279 ? 0.984 1.883 -23.971 1.00 65.44 279 PHE A O 1
ATOM 2188 N N . VAL A 1 280 ? 2.133 0.951 -22.282 1.00 63.50 280 VAL A N 1
ATOM 2189 C CA . VAL A 1 280 ? 3.438 1.085 -22.913 1.00 63.50 280 VAL A CA 1
ATOM 2190 C C . VAL A 1 280 ? 3.593 0.136 -24.104 1.00 63.50 280 VAL A C 1
ATOM 2192 O O . VAL A 1 280 ? 4.111 0.554 -25.133 1.00 63.50 280 VAL A O 1
ATOM 2195 N N . ASP A 1 281 ? 3.017 -1.067 -24.063 1.00 67.19 281 ASP A N 1
ATOM 2196 C CA . ASP A 1 281 ? 2.878 -1.951 -25.227 1.00 67.19 281 ASP A CA 1
ATOM 2197 C C . ASP A 1 281 ? 2.152 -1.242 -26.379 1.00 67.19 281 ASP A C 1
ATOM 2199 O O . ASP A 1 281 ? 2.599 -1.286 -27.522 1.00 67.19 281 ASP A O 1
ATOM 2203 N N . LYS A 1 282 ? 1.075 -0.494 -26.096 1.00 69.56 282 LYS A N 1
ATOM 2204 C CA . LYS A 1 282 ? 0.393 0.308 -27.127 1.00 69.56 282 LYS A CA 1
ATOM 2205 C C . LYS A 1 282 ? 1.289 1.413 -27.685 1.00 69.56 282 LYS A C 1
ATOM 2207 O O . LYS A 1 282 ? 1.283 1.623 -28.897 1.00 69.56 282 LYS A O 1
ATOM 2212 N N . ILE A 1 283 ? 2.055 2.105 -26.839 1.00 67.25 283 ILE A N 1
ATOM 2213 C CA . ILE A 1 283 ? 2.977 3.165 -27.275 1.00 67.25 283 ILE A CA 1
ATOM 2214 C C . ILE A 1 283 ? 4.124 2.584 -28.105 1.00 67.25 283 ILE A C 1
ATOM 2216 O O . ILE A 1 283 ? 4.375 3.065 -29.209 1.00 67.25 283 ILE A O 1
ATOM 2220 N N . PHE A 1 284 ? 4.792 1.532 -27.631 1.00 68.69 284 PHE A N 1
ATOM 2221 C CA . PHE A 1 284 ? 5.892 0.905 -28.357 1.00 68.69 284 PHE A CA 1
ATOM 2222 C C . PHE A 1 284 ? 5.420 0.235 -29.636 1.00 68.69 284 PHE A C 1
ATOM 2224 O O . PHE A 1 284 ? 6.084 0.399 -30.653 1.00 68.69 284 PHE A O 1
ATOM 2231 N N . LYS A 1 285 ? 4.257 -0.427 -29.654 1.00 68.94 285 LYS A N 1
ATOM 2232 C CA . LYS A 1 285 ? 3.659 -0.921 -30.904 1.00 68.94 285 LYS A CA 1
ATOM 2233 C C . LYS A 1 285 ? 3.395 0.218 -31.879 1.00 68.94 285 LYS A C 1
ATOM 2235 O O . LYS A 1 285 ? 3.713 0.077 -33.058 1.00 68.94 285 LYS A O 1
ATOM 2240 N N . ARG A 1 286 ? 2.884 1.362 -31.408 1.00 63.53 286 ARG A N 1
ATOM 2241 C CA . ARG A 1 286 ? 2.664 2.545 -32.254 1.00 63.53 286 ARG A CA 1
ATOM 2242 C C . ARG A 1 286 ? 3.978 3.083 -32.824 1.00 63.53 286 ARG A C 1
ATOM 2244 O O . ARG A 1 286 ? 4.080 3.254 -34.034 1.00 63.53 286 ARG A O 1
ATOM 2251 N N . ASN A 1 287 ? 4.988 3.275 -31.980 1.00 62.97 287 ASN A N 1
ATOM 2252 C CA . ASN A 1 287 ? 6.282 3.836 -32.374 1.00 62.97 287 ASN A CA 1
ATOM 2253 C C . ASN A 1 287 ? 7.110 2.858 -33.225 1.00 62.97 287 ASN A C 1
ATOM 2255 O O . ASN A 1 287 ? 7.830 3.279 -34.126 1.00 62.97 287 ASN A O 1
ATOM 2259 N N . ALA A 1 288 ? 7.005 1.550 -32.978 1.00 63.69 288 ALA A N 1
ATOM 2260 C CA . ALA A 1 288 ? 7.615 0.515 -33.807 1.00 63.69 288 ALA A CA 1
ATOM 2261 C C . ALA A 1 288 ? 6.961 0.479 -35.189 1.00 63.69 288 ALA A C 1
ATOM 2263 O O . ALA A 1 288 ? 7.669 0.413 -36.190 1.00 63.69 288 ALA A O 1
ATOM 2264 N N . CYS A 1 289 ? 5.632 0.607 -35.263 1.00 59.56 289 CYS A N 1
ATOM 2265 C CA . CYS A 1 289 ? 4.933 0.745 -36.536 1.00 59.56 289 CYS A CA 1
ATOM 2266 C C . CYS A 1 289 ? 5.335 2.028 -37.272 1.00 59.56 289 CYS A C 1
ATOM 2268 O O . CYS A 1 289 ? 5.557 1.978 -38.475 1.00 59.56 289 CYS A O 1
ATOM 2270 N N . GLU A 1 290 ? 5.492 3.151 -36.569 1.00 60.94 290 GLU A N 1
ATOM 2271 C CA . GLU A 1 290 ? 5.943 4.419 -37.153 1.00 60.94 290 GLU A CA 1
ATOM 2272 C C . GLU A 1 290 ? 7.391 4.341 -37.663 1.00 60.94 290 GLU A C 1
ATOM 2274 O O . GLU A 1 290 ? 7.662 4.698 -38.806 1.00 60.94 290 GLU A O 1
ATOM 2279 N N . LYS A 1 291 ? 8.327 3.791 -36.881 1.00 58.66 291 LYS A N 1
ATOM 2280 C CA . LYS A 1 291 ? 9.718 3.574 -37.322 1.00 58.66 291 LYS A CA 1
ATOM 2281 C C . LYS A 1 291 ? 9.817 2.559 -38.462 1.00 58.66 291 LYS A C 1
ATOM 2283 O O . LYS A 1 291 ? 10.610 2.751 -39.384 1.00 58.66 291 LYS A O 1
ATOM 2288 N N . HIS A 1 292 ? 9.011 1.500 -38.439 1.00 55.47 292 HIS A N 1
ATOM 2289 C CA . HIS A 1 292 ? 8.897 0.558 -39.552 1.00 55.47 292 HIS A CA 1
ATOM 2290 C C . HIS A 1 292 ? 8.357 1.252 -40.812 1.00 55.47 292 HIS A C 1
ATOM 2292 O O . HIS A 1 292 ? 8.899 1.071 -41.898 1.00 55.47 292 HIS A O 1
ATOM 2298 N N . PHE A 1 293 ? 7.358 2.123 -40.658 1.00 50.72 293 PHE A N 1
ATOM 2299 C CA . PHE A 1 293 ? 6.784 2.921 -41.741 1.00 50.72 293 PHE A CA 1
ATOM 2300 C C . PHE A 1 293 ? 7.782 3.935 -42.322 1.00 50.72 293 PHE A C 1
ATOM 2302 O O . PHE A 1 293 ? 7.851 4.106 -43.533 1.00 50.72 293 PHE A O 1
ATOM 2309 N N . LEU A 1 294 ? 8.595 4.577 -41.480 1.00 54.06 294 LEU A N 1
ATOM 2310 C CA . LEU A 1 294 ? 9.609 5.546 -41.909 1.00 54.06 294 LEU A CA 1
ATOM 2311 C C . LEU A 1 294 ? 10.849 4.885 -42.536 1.00 54.06 294 LEU A C 1
ATOM 2313 O O . LEU A 1 294 ? 11.475 5.468 -43.422 1.00 54.06 294 LEU A O 1
ATOM 2317 N N . SER A 1 295 ? 11.214 3.678 -42.094 1.00 53.69 295 SER A N 1
ATOM 2318 C CA . SER A 1 295 ? 12.357 2.930 -42.642 1.00 53.69 295 SER A CA 1
ATOM 2319 C C . SER A 1 295 ? 12.027 2.206 -43.951 1.00 53.69 295 SER A C 1
ATOM 2321 O O . SER A 1 295 ? 12.902 2.060 -44.806 1.00 53.69 295 SER A O 1
ATOM 2323 N N . GLN A 1 296 ? 10.768 1.817 -44.169 1.00 47.06 296 GLN A N 1
ATOM 2324 C CA . GLN A 1 296 ? 10.310 1.269 -45.442 1.00 47.06 296 GLN A CA 1
ATOM 2325 C C . GLN A 1 296 ? 9.814 2.390 -46.368 1.00 47.06 296 GLN A C 1
ATOM 2327 O O . GLN A 1 296 ? 8.646 2.756 -46.367 1.00 47.06 296 GLN A O 1
ATOM 2332 N N . ARG A 1 297 ? 10.696 2.915 -47.231 1.00 43.03 297 ARG A N 1
ATOM 2333 C CA . ARG A 1 297 ? 10.370 3.896 -48.298 1.00 43.03 297 ARG A CA 1
ATOM 2334 C C . ARG A 1 297 ? 9.480 3.344 -49.437 1.00 43.03 297 ARG A C 1
ATOM 2336 O O . ARG A 1 297 ? 9.537 3.831 -50.562 1.00 43.03 297 ARG A O 1
ATOM 2343 N N . VAL A 1 298 ? 8.667 2.324 -49.180 1.00 44.06 298 VAL A N 1
ATOM 2344 C CA . VAL A 1 298 ? 7.711 1.738 -50.132 1.00 44.06 298 VAL A CA 1
ATOM 2345 C C . VAL A 1 298 ? 6.398 1.539 -49.372 1.00 44.06 298 VAL A C 1
ATOM 2347 O O . VAL A 1 298 ? 6.459 1.130 -48.215 1.00 44.06 298 VAL A O 1
ATOM 2350 N N . PRO A 1 299 ? 5.219 1.841 -49.954 1.00 43.28 299 PRO A N 1
ATOM 2351 C CA . PRO A 1 299 ? 3.943 1.832 -49.238 1.00 43.28 299 PRO A CA 1
ATOM 2352 C C . PRO A 1 299 ? 3.667 0.470 -48.587 1.00 43.28 299 PRO A C 1
ATOM 2354 O O . PRO A 1 299 ? 3.212 -0.472 -49.238 1.00 43.28 299 PRO A O 1
ATOM 2357 N N . ALA A 1 300 ? 3.937 0.374 -47.286 1.00 42.75 300 ALA A N 1
ATOM 2358 C CA . ALA A 1 300 ? 3.680 -0.811 -46.490 1.00 42.75 300 ALA A CA 1
ATOM 2359 C C . ALA A 1 300 ? 2.164 -0.962 -46.297 1.00 42.75 300 ALA A C 1
ATOM 2361 O O . ALA A 1 300 ? 1.554 -0.335 -45.435 1.00 42.75 300 ALA A O 1
ATOM 2362 N N . LYS A 1 301 ? 1.540 -1.799 -47.128 1.00 45.41 301 LYS A N 1
ATOM 2363 C CA . LYS A 1 301 ? 0.102 -2.107 -47.079 1.00 45.41 301 LYS A CA 1
ATOM 2364 C C . LYS A 1 301 ? -0.319 -3.075 -45.958 1.00 45.41 301 LYS A C 1
ATOM 2366 O O . LYS A 1 301 ? -1.501 -3.382 -45.878 1.00 45.41 301 LYS A O 1
ATOM 2371 N N . ASN A 1 302 ? 0.577 -3.574 -45.096 1.00 47.44 302 ASN A N 1
ATOM 2372 C CA . ASN A 1 302 ? 0.313 -4.870 -44.441 1.00 47.44 302 ASN A CA 1
ATOM 2373 C C . ASN A 1 302 ? 0.371 -4.931 -42.902 1.00 47.44 302 ASN A C 1
ATOM 2375 O O . ASN A 1 302 ? 0.230 -6.025 -42.359 1.00 47.44 302 ASN A O 1
ATOM 2379 N N . CYS A 1 303 ? 0.496 -3.827 -42.156 1.00 55.50 303 CYS A N 1
ATOM 2380 C CA . CYS A 1 303 ? 0.233 -3.911 -40.712 1.00 55.50 303 CYS A CA 1
ATOM 2381 C C . CYS A 1 303 ? -1.286 -3.859 -40.465 1.00 55.50 303 CYS A C 1
ATOM 2383 O O . CYS A 1 303 ? -1.890 -2.786 -40.417 1.00 55.50 303 CYS A O 1
ATOM 2385 N N . PHE A 1 304 ? -1.911 -5.032 -40.332 1.00 55.91 304 PHE A N 1
ATOM 2386 C CA . PHE A 1 304 ? -3.351 -5.188 -40.076 1.00 55.91 304 PHE A CA 1
ATOM 2387 C C . PHE A 1 304 ? -3.814 -4.429 -38.813 1.00 55.91 304 PHE A C 1
ATOM 2389 O O . PHE A 1 304 ? -4.923 -3.898 -38.772 1.00 55.91 304 PHE A O 1
ATOM 2396 N N . GLU A 1 305 ? -2.937 -4.297 -37.813 1.00 54.69 305 GLU A N 1
ATOM 2397 C CA . GLU A 1 305 ? -3.180 -3.520 -36.589 1.00 54.69 305 GLU A CA 1
ATOM 2398 C C . GLU A 1 305 ? -3.147 -1.999 -36.831 1.00 54.69 305 GLU A C 1
ATOM 2400 O O . GLU A 1 305 ? -3.996 -1.280 -36.307 1.00 54.69 305 GLU A O 1
ATOM 2405 N N . CYS A 1 306 ? -2.262 -1.487 -37.699 1.00 53.81 306 CYS A N 1
ATOM 2406 C CA . CYS A 1 306 ? -2.274 -0.073 -38.101 1.00 53.81 306 CYS A CA 1
ATOM 2407 C C . CYS A 1 306 ? -3.519 0.285 -38.913 1.00 53.81 306 CYS A C 1
ATOM 2409 O O . CYS A 1 306 ? -4.078 1.364 -38.727 1.00 53.81 306 CYS A O 1
ATOM 2411 N N . LEU A 1 307 ? -3.980 -0.623 -39.779 1.00 56.25 307 LEU A N 1
ATOM 2412 C CA . LEU A 1 307 ? -5.228 -0.445 -40.523 1.00 56.25 307 LEU A CA 1
ATOM 2413 C C . LEU A 1 307 ? -6.446 -0.446 -39.591 1.00 56.25 307 LEU A C 1
ATOM 2415 O O . LEU A 1 307 ? -7.341 0.372 -39.783 1.00 56.25 307 LEU A O 1
ATOM 2419 N N . LYS A 1 308 ? -6.469 -1.284 -38.545 1.00 63.94 308 LYS A N 1
ATOM 2420 C CA . LYS A 1 308 ? -7.517 -1.245 -37.510 1.00 63.94 308 LYS A CA 1
ATOM 2421 C C . LYS A 1 308 ? -7.484 0.040 -36.683 1.00 63.94 308 LYS A C 1
ATOM 2423 O O . LYS A 1 308 ? -8.536 0.639 -36.472 1.00 63.94 308 LYS A O 1
ATOM 2428 N N . LEU A 1 309 ? -6.305 0.485 -36.245 1.00 57.62 309 LEU A N 1
ATOM 2429 C CA . LEU A 1 309 ? -6.145 1.738 -35.498 1.00 57.62 309 LEU A CA 1
ATOM 2430 C C . LEU A 1 309 ? -6.579 2.948 -36.336 1.00 57.62 309 LEU A C 1
ATOM 2432 O O . LEU A 1 309 ? -7.365 3.761 -35.852 1.00 57.62 309 LEU A O 1
ATOM 2436 N N . ALA A 1 310 ? -6.171 3.015 -37.606 1.00 56.66 310 ALA A N 1
ATOM 2437 C CA . ALA A 1 310 ? -6.601 4.053 -38.541 1.00 56.66 310 ALA A CA 1
ATOM 2438 C C . ALA A 1 310 ? -8.108 3.986 -38.852 1.00 56.66 310 ALA A C 1
ATOM 2440 O O . ALA A 1 310 ? -8.766 5.021 -38.899 1.00 56.66 310 ALA A O 1
ATOM 2441 N N . ALA A 1 311 ? -8.681 2.787 -39.004 1.00 60.59 311 ALA A N 1
ATOM 2442 C CA . ALA A 1 311 ? -10.115 2.605 -39.252 1.00 60.59 311 ALA A CA 1
ATOM 2443 C C . ALA A 1 311 ? -10.988 2.922 -38.023 1.00 60.59 311 ALA A C 1
ATOM 2445 O O . ALA A 1 311 ? -12.138 3.330 -38.173 1.00 60.59 311 ALA A O 1
ATOM 2446 N N . SER A 1 312 ? -10.454 2.759 -36.808 1.00 57.97 312 SER A N 1
ATOM 2447 C CA . SER A 1 312 ? -11.140 3.127 -35.559 1.00 57.97 312 SER A CA 1
ATOM 2448 C C . SER A 1 312 ? -11.095 4.629 -35.259 1.00 57.97 312 SER A C 1
ATOM 2450 O O . SER A 1 312 ? -11.852 5.121 -34.418 1.00 57.97 312 SER A O 1
ATOM 2452 N N . TYR A 1 313 ? -10.238 5.374 -35.961 1.00 51.34 313 TYR A N 1
ATOM 2453 C CA . TYR A 1 313 ? -10.092 6.810 -35.792 1.00 51.34 313 TYR A CA 1
ATOM 2454 C C . TYR A 1 313 ? -11.257 7.532 -36.481 1.00 51.34 313 TYR A C 1
ATOM 2456 O O . TYR A 1 313 ? -11.193 7.881 -37.658 1.00 51.34 313 TYR A O 1
ATOM 2464 N N . LYS A 1 314 ? -12.352 7.782 -35.749 1.00 50.47 314 LYS A N 1
ATOM 2465 C CA . LYS A 1 314 ? -13.310 8.814 -36.165 1.00 50.47 314 LYS A CA 1
ATOM 2466 C C . LYS A 1 314 ? -12.583 10.153 -36.044 1.00 50.47 314 LYS A C 1
ATOM 2468 O O . LYS A 1 314 ? -12.246 10.525 -34.918 1.00 50.47 314 LYS A O 1
ATOM 2473 N N . PRO A 1 315 ? -12.313 10.877 -37.145 1.00 44.88 315 PRO A N 1
ATOM 2474 C CA . PRO A 1 315 ? -11.734 12.201 -37.033 1.00 44.88 315 PRO A CA 1
ATOM 2475 C C . PRO A 1 315 ? -12.664 13.022 -36.146 1.00 44.88 315 PRO A C 1
ATOM 2477 O O . PRO A 1 315 ? -13.855 13.154 -36.435 1.00 44.88 315 PRO A O 1
ATOM 2480 N N . ILE A 1 316 ? -12.127 13.542 -35.043 1.00 48.47 316 ILE A N 1
ATOM 2481 C CA . ILE A 1 316 ? -12.791 14.575 -34.258 1.00 48.47 316 ILE A CA 1
ATOM 2482 C C . ILE A 1 316 ? -12.831 15.789 -35.182 1.00 48.47 316 ILE A C 1
ATOM 2484 O O . ILE A 1 316 ? -11.913 16.604 -35.228 1.00 48.47 316 ILE A O 1
ATOM 2488 N N . THR A 1 317 ? -13.865 15.865 -36.016 1.00 47.97 317 THR A N 1
ATOM 2489 C CA . THR A 1 317 ? -14.140 17.051 -36.808 1.00 47.97 317 THR A CA 1
ATOM 2490 C C . THR A 1 317 ? -14.378 18.172 -35.813 1.00 47.97 317 THR A C 1
ATOM 2492 O O . THR A 1 317 ? -15.373 18.175 -35.091 1.00 47.97 317 THR A O 1
ATOM 2495 N N . SER A 1 318 ? -13.437 19.111 -35.785 1.00 48.91 318 SER A N 1
ATOM 2496 C CA . SER A 1 318 ? -13.309 20.281 -34.908 1.00 48.91 318 SER A CA 1
ATOM 2497 C C . SER A 1 318 ? -14.555 21.195 -34.821 1.00 48.91 318 SER A C 1
ATOM 2499 O O . SER A 1 318 ? -14.560 22.189 -34.104 1.00 48.91 318 SER A O 1
ATOM 2501 N N . ARG A 1 319 ? -15.667 20.861 -35.488 1.00 48.09 319 ARG A N 1
ATOM 2502 C CA . ARG A 1 319 ? -16.903 21.654 -35.465 1.00 48.09 319 ARG A CA 1
ATOM 2503 C C . ARG A 1 319 ? -17.770 21.460 -34.219 1.00 48.09 319 ARG A C 1
ATOM 2505 O O . ARG A 1 319 ? -18.487 22.390 -33.871 1.00 48.09 319 ARG A O 1
ATOM 2512 N N . THR A 1 320 ? -17.695 20.336 -33.505 1.00 49.34 320 THR A N 1
ATOM 2513 C CA . THR A 1 320 ? -18.560 20.114 -32.324 1.00 49.34 320 THR A CA 1
ATOM 2514 C C . THR A 1 320 ? -17.996 20.708 -31.027 1.00 49.34 320 THR A C 1
ATOM 2516 O O . THR A 1 320 ? -18.765 21.056 -30.135 1.00 49.34 320 THR A O 1
ATOM 2519 N N . LEU A 1 321 ? -16.675 20.903 -30.931 1.00 47.84 321 LEU A N 1
ATOM 2520 C CA . LEU A 1 321 ? -16.032 21.510 -29.753 1.00 47.84 321 LEU A CA 1
ATOM 2521 C C . LEU A 1 321 ? -16.199 23.037 -29.695 1.00 47.84 321 LEU A C 1
ATOM 2523 O O . LEU A 1 321 ? -16.288 23.596 -28.606 1.00 47.84 321 LEU A O 1
ATOM 2527 N N . ILE A 1 322 ? -16.328 23.711 -30.843 1.00 50.03 322 ILE A N 1
ATOM 2528 C CA . ILE A 1 322 ? -16.530 25.169 -30.878 1.00 50.03 322 ILE A CA 1
ATOM 2529 C C . ILE A 1 322 ? -17.960 25.539 -30.448 1.00 50.03 322 ILE A C 1
ATOM 2531 O O . ILE A 1 322 ? -18.149 26.516 -29.730 1.00 50.03 322 ILE A O 1
ATOM 2535 N N . VAL A 1 323 ? -18.969 24.731 -30.793 1.00 51.28 323 VAL A N 1
ATOM 2536 C CA . VAL A 1 323 ? -20.362 25.010 -30.391 1.00 51.28 323 VAL A CA 1
ATOM 2537 C C . VAL A 1 323 ? -20.585 24.731 -28.895 1.00 51.28 323 VAL A C 1
ATOM 2539 O O . VAL A 1 323 ? -21.268 25.503 -28.226 1.00 51.28 323 VAL A O 1
ATOM 2542 N N . GLY A 1 324 ? -19.943 23.698 -28.333 1.00 45.88 324 GLY A N 1
ATOM 2543 C CA . GLY A 1 324 ? -20.026 23.395 -26.896 1.00 45.88 324 GLY A CA 1
ATOM 2544 C C . GLY A 1 324 ? -19.333 24.431 -26.000 1.00 45.88 324 GLY A C 1
ATOM 2545 O O . GLY A 1 324 ? -19.877 24.805 -24.961 1.00 45.88 324 GLY A O 1
ATOM 2546 N N . ALA A 1 325 ? -18.173 24.951 -26.418 1.00 48.19 325 ALA A N 1
ATOM 2547 C CA . ALA A 1 325 ? -17.438 25.964 -25.656 1.00 48.19 325 ALA A CA 1
ATOM 2548 C C . ALA A 1 325 ? -18.155 27.329 -25.631 1.00 48.19 325 ALA A C 1
ATOM 2550 O O . ALA A 1 325 ? -18.149 28.008 -24.605 1.00 48.19 325 ALA A O 1
ATOM 2551 N N . ILE A 1 326 ? -18.840 27.703 -26.719 1.00 54.19 326 ILE A N 1
ATOM 2552 C CA . ILE A 1 326 ? -19.616 28.952 -26.779 1.00 54.19 326 ILE A CA 1
ATOM 2553 C C . ILE A 1 326 ? -20.880 28.858 -25.903 1.00 54.19 326 ILE A C 1
ATOM 2555 O O . ILE A 1 326 ? -21.197 29.811 -25.191 1.00 54.19 326 ILE A O 1
ATOM 2559 N N . SER A 1 327 ? -21.561 27.705 -25.857 1.00 48.97 327 SER A N 1
ATOM 2560 C CA . SER A 1 327 ? -22.704 27.510 -24.947 1.00 48.97 327 SER A CA 1
ATOM 2561 C C . SER A 1 327 ? -22.305 27.462 -23.466 1.00 48.97 327 SER A C 1
ATOM 2563 O O . SER A 1 327 ? -23.054 27.968 -22.631 1.00 48.97 327 SER A O 1
ATOM 2565 N N . ALA A 1 328 ? -21.131 26.920 -23.124 1.00 49.06 328 ALA A N 1
ATOM 2566 C CA . ALA A 1 328 ? -20.643 26.906 -21.742 1.00 49.06 328 ALA A CA 1
ATOM 2567 C C . ALA A 1 328 ? -20.239 28.309 -21.246 1.00 49.06 328 ALA A C 1
ATOM 2569 O O . ALA A 1 328 ? -20.547 28.665 -20.109 1.00 49.06 328 ALA A O 1
ATOM 2570 N N . MET A 1 329 ? -19.637 29.146 -22.101 1.00 51.62 329 MET A N 1
ATOM 2571 C CA . MET A 1 329 ? -19.328 30.538 -21.740 1.00 51.62 329 MET A CA 1
ATOM 2572 C C . MET A 1 329 ? -20.587 31.405 -21.573 1.00 51.62 329 MET A C 1
ATOM 2574 O O . MET A 1 329 ? -20.633 32.236 -20.666 1.00 51.62 329 MET A O 1
ATOM 2578 N N . TYR A 1 330 ? -21.640 31.177 -22.367 1.00 48.69 330 TYR A N 1
ATOM 2579 C CA . TYR A 1 330 ? -22.916 31.886 -22.196 1.00 48.69 330 TYR A CA 1
ATOM 2580 C C . TYR A 1 330 ? -23.671 31.495 -20.916 1.00 48.69 330 TYR A C 1
ATOM 2582 O O . TYR A 1 330 ? -24.407 32.321 -20.374 1.00 48.69 330 TYR A O 1
ATOM 2590 N N . LEU A 1 331 ? -23.490 30.270 -20.406 1.00 46.44 331 LEU A N 1
ATOM 2591 C CA . LEU A 1 331 ? -24.132 29.844 -19.159 1.00 46.44 331 LEU A CA 1
ATOM 2592 C C . LEU A 1 331 ? -23.443 30.436 -17.919 1.00 46.44 331 LEU A C 1
ATOM 2594 O O . LEU A 1 331 ? -24.125 30.825 -16.975 1.00 46.44 331 LEU A O 1
ATOM 2598 N N . VAL A 1 332 ? -22.112 30.568 -17.936 1.00 51.38 332 VAL A N 1
ATOM 2599 C CA . VAL A 1 332 ? -21.349 31.166 -16.823 1.00 51.38 332 VAL A CA 1
ATOM 2600 C C . VAL A 1 332 ? -21.568 32.683 -16.742 1.00 51.38 332 VAL A C 1
ATOM 2602 O O . VAL A 1 332 ? -21.695 33.223 -15.647 1.00 51.38 332 VAL A O 1
ATOM 2605 N N . ALA A 1 333 ? -21.728 33.370 -17.878 1.00 48.34 333 ALA A N 1
ATOM 2606 C CA . ALA A 1 333 ? -22.016 34.808 -17.898 1.00 48.34 333 ALA A CA 1
ATOM 2607 C C . ALA A 1 333 ? -23.408 35.179 -17.341 1.00 48.34 333 ALA A C 1
ATOM 2609 O O . ALA A 1 333 ? -23.624 36.325 -16.959 1.00 48.34 333 ALA A O 1
ATOM 2610 N N . ARG A 1 334 ? -24.349 34.226 -17.262 1.00 46.47 334 ARG A N 1
ATOM 2611 C CA . ARG A 1 334 ? -25.709 34.455 -16.742 1.00 46.47 334 ARG A CA 1
ATOM 2612 C C . ARG A 1 334 ? -25.877 34.186 -15.245 1.00 46.47 334 ARG A C 1
ATOM 2614 O O . ARG A 1 334 ? -26.934 34.485 -14.710 1.00 46.47 334 ARG A O 1
ATOM 2621 N N . VAL A 1 335 ? -24.870 33.612 -14.587 1.00 48.34 335 VAL A N 1
ATOM 2622 C CA . VAL A 1 335 ? -2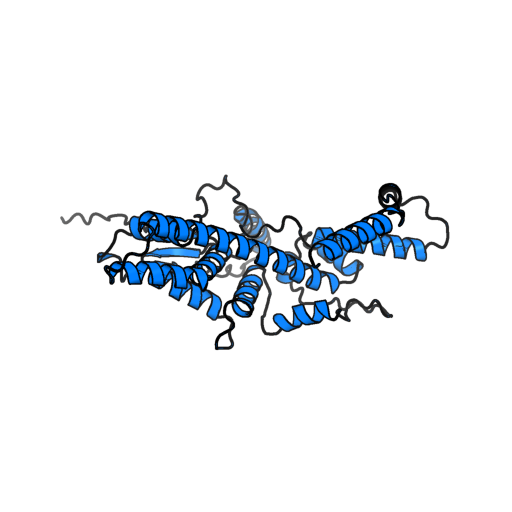4.886 33.325 -13.138 1.00 48.34 335 VAL A CA 1
ATOM 2623 C C . VAL A 1 335 ? -24.150 34.415 -12.339 1.00 48.34 335 VAL A C 1
ATOM 2625 O O . VAL A 1 335 ? -24.231 34.447 -11.117 1.00 48.34 335 VAL A O 1
ATOM 2628 N N . VAL A 1 336 ? -23.459 35.334 -13.021 1.00 48.38 336 VAL A N 1
ATOM 2629 C CA . VAL A 1 336 ? -22.606 36.369 -12.402 1.00 48.38 336 VAL A CA 1
ATOM 2630 C C . VAL A 1 336 ? -23.167 37.796 -12.585 1.00 48.38 336 VAL A C 1
ATOM 2632 O O . VAL A 1 336 ? -22.511 38.762 -12.210 1.00 48.38 336 VAL A O 1
ATOM 2635 N N . PHE A 1 337 ? -24.394 37.951 -13.095 1.00 44.00 337 PHE A N 1
ATOM 2636 C CA . PHE A 1 337 ? -25.106 39.237 -13.153 1.00 44.00 337 PHE A CA 1
ATOM 2637 C C . PHE A 1 337 ? -26.519 39.140 -12.592 1.00 44.00 337 PHE A C 1
ATOM 2639 O O . PHE A 1 337 ? -27.218 38.162 -12.946 1.00 44.00 337 PHE A O 1
#